Protein 6D6J (pdb70)

Radius of gyration: 16.36 Å; Cα contacts (8 Å, |Δi|>4): 517; chains: 2; bounding box: 37×41×36 Å

Sequence (225 aa):
NCLFCKIAQGEIPPATVVFEDKNIILLAFRDIRPQAPTHLLIIPKKHIATINDVNDDDSSELLANILIRAKKLAQAEEGLSSEMMGYRLVFNVNSSGGGQEVYHIHLHLLLGGRQMTWPPGMNCLFCKIAQGEIIPPATVVFEDKNILAFRDIRRPQAPTHLLIIPKKHIATINDVNDDDDSELLANILIRAKKLAQAEGLSEMGYRLVFNVNSSGGGQEVYHIIHLHLLGGRQMTWPPG

Foldseek 3Di:
DAPVLCPLVVVDDFQWDDDDPFKTKGADPVAPAPGKIKIFTNDFAFFPVRDDPVCPVSVVVSVVVLQVVCVVVPNNVVHWDKDWQGPVVSPDDGRGTIIIIHDPDDQDPPND/DPQPVLCVLVVNDDFAWDDDDPFKTKTFDPDAPAPGKMKIFTNDFAFFPVRQDPVCVVVVVVSVVVLVVVCVVVVFPVVDWDKDWAGPVVSPDDGRGTIIMIHGDDDQDPPND

InterPro domains:
  IPR001310 Histidine triad (HIT) protein [PR00332] (4-20)
  IPR001310 Histidine triad (HIT) protein [PR00332] (25-43)
  IPR001310 Histidine triad (HIT) protein [PR00332] (93-103)
  IPR001310 Histidine triad (HIT) protein [PTHR23089] (2-113)
  IPR011146 HIT-like domain [PS51084] (4-113)
  IPR019808 Histidine triad, conserved site [PS00892] (86-104)
  IPR036265 HIT-like superfamily [G3DSA:3.30.428.10] (1-113)
  IPR036265 HIT-like superfamily [SSF54197] (1-112)

Nearest PDB structures (foldseek):
  6d6j-assembly1_A  TM=9.857E-01  e=8.876E-20  Legionella pneumophila subsp. pneumophila str. Philadelphia 1
  4egu-assembly1_B  TM=9.722E-01  e=1.751E-13  Clostridioides difficile 630
  3n1s-assembly1_B  TM=9.624E-01  e=1.147E-13  Escherichia coli
  3n1t-assembly2_E  TM=9.585E-01  e=1.648E-13  Escherichia coli
  5uvm-assembly1_A  TM=9.776E-01  e=2.496E-12  Acetivibrio thermocellus DSM 1313

Secondary structure (DSSP, 8-state):
--HHHHHHHTSS---EEEE-SSEEEEE-SS-SSSEEEEEEESS----GGG--GGGHHHHHHHHHHHHHHHHHHT-TTT-EEEEEEEHHHHT--SSS--EEEEESS---SS--/---HHHHHHTTSS---EEEE-SSEEEEE-SS-SSSEEEEEEESS---SGGG--HHHHHHHHHHHHHHHHHHHHTT-TTT-EEEEEEETGGGT--SSS--EEEEESS---SS--

Structure (mmCIF, N/CA/C/O backbone):
data_6D6J
#
_entry.id   6D6J
#
_cell.length_a   55.510
_cell.length_b   56.480
_cell.length_c   83.300
_cell.angle_alpha   90.000
_cell.angle_beta   90.000
_cell.angle_gamma   90.000
#
_symmetry.space_group_name_H-M   'P 21 21 21'
#
loop_
_entity.id
_entity.type
_entity.pdbx_description
1 polymer 'HIT family hydrolase'
2 non-polymer 'ZINC ION'
3 non-polymer 'CHLORIDE ION'
4 water water
#
loop_
_atom_site.group_PDB
_atom_site.id
_atom_site.type_symbol
_atom_site.label_atom_id
_atom_site.label_alt_id
_atom_site.label_comp_id
_atom_site.label_asym_id
_atom_site.label_entity_id
_atom_site.label_seq_id
_atom_site.pdbx_PDB_ins_code
_atom_site.Cartn_x
_atom_site.Cartn_y
_atom_site.Cartn_z
_atom_site.occupancy
_atom_site.B_iso_or_equiv
_atom_site.auth_seq_id
_atom_site.auth_comp_id
_atom_site.auth_asym_id
_atom_site.auth_atom_id
_atom_site.pdbx_PDB_model_num
ATOM 1 N N . ASN A 1 10 ? 21.063 33.360 -8.708 1.00 27.44 2 ASN A N 1
ATOM 2 C CA . ASN A 1 10 ? 19.946 33.916 -9.459 1.00 26.29 2 ASN A CA 1
ATOM 3 C C . ASN A 1 10 ? 18.623 33.802 -8.700 1.00 24.22 2 ASN A C 1
ATOM 4 O O . ASN A 1 10 ? 17.548 33.946 -9.286 1.00 26.55 2 ASN A O 1
ATOM 6 N N . CYS A 1 11 ? 18.685 33.547 -7.400 1.00 19.29 3 CYS A N 1
ATOM 7 C CA . CYS A 1 11 ? 17.489 33.298 -6.609 1.00 14.88 3 CYS A CA 1
ATOM 8 C C . CYS A 1 11 ? 17.101 34.570 -5.862 1.00 12.87 3 CYS A C 1
ATOM 9 O O . CYS A 1 11 ? 17.894 35.096 -5.070 1.00 12.68 3 CYS A O 1
ATOM 12 N N . LEU A 1 12 ? 15.875 35.043 -6.105 1.00 12.23 4 LEU A N 1
ATOM 13 C CA . LEU A 1 12 ? 15.393 36.265 -5.465 1.00 12.18 4 LEU A CA 1
ATOM 14 C C . LEU A 1 12 ? 15.461 36.167 -3.946 1.00 10.38 4 LEU A C 1
ATOM 15 O O . LEU A 1 12 ? 15.852 37.128 -3.266 1.00 10.47 4 LEU A O 1
ATOM 20 N N . PHE A 1 13 ? 15.046 35.026 -3.392 1.00 9.51 5 PHE A N 1
ATOM 21 C CA . PHE A 1 13 ? 14.991 34.905 -1.941 1.00 8.57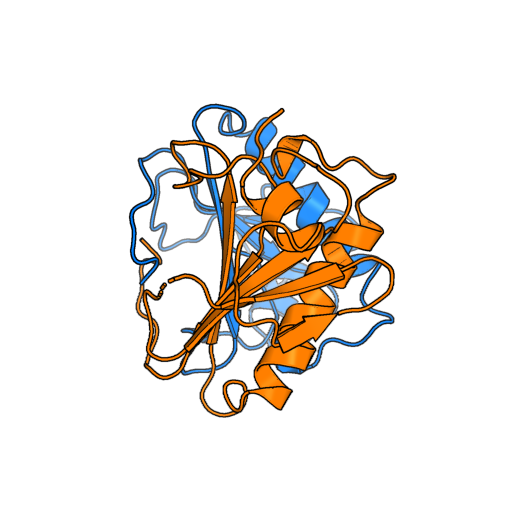 5 PHE A CA 1
ATOM 22 C C . PHE A 1 13 ? 16.369 34.711 -1.322 1.00 8.44 5 PHE A C 1
ATOM 23 O O . PHE A 1 13 ? 16.598 35.166 -0.192 1.00 8.99 5 PHE A O 1
ATOM 31 N N . CYS A 1 14 ? 17.309 34.079 -2.041 1.00 8.45 6 CYS A N 1
ATOM 32 C CA . CYS A 1 14 ? 18.696 34.093 -1.578 1.00 9.61 6 CYS A CA 1
ATOM 33 C C . CYS A 1 14 ? 19.234 35.514 -1.527 1.00 9.79 6 CYS A C 1
ATOM 34 O O . CYS A 1 14 ? 19.929 35.891 -0.573 1.00 10.49 6 CYS A O 1
ATOM 37 N N . LYS A 1 15 ? 18.931 36.324 -2.546 1.00 10.31 7 LYS A N 1
ATOM 38 C CA . LYS A 1 15 ? 19.406 37.700 -2.542 1.00 11.12 7 LYS A CA 1
ATOM 39 C C . LYS A 1 15 ? 18.822 38.475 -1.368 1.00 10.65 7 LYS A C 1
ATOM 40 O O . LYS A 1 15 ? 19.527 39.253 -0.719 1.00 10.95 7 LYS A O 1
ATOM 46 N N . ILE A 1 16 ? 17.539 38.253 -1.061 1.00 10.32 8 ILE A N 1
ATOM 47 C CA . ILE A 1 16 ? 16.926 38.923 0.081 1.00 10.88 8 ILE A CA 1
ATOM 48 C C . ILE A 1 16 ? 17.550 38.422 1.375 1.00 11.20 8 ILE A C 1
ATOM 49 O O . ILE A 1 16 ? 17.900 39.208 2.262 1.00 11.79 8 ILE A O 1
ATOM 54 N N . ALA A 1 17 ? 17.715 37.101 1.491 1.00 11.22 9 ALA A N 1
ATOM 55 C CA . ALA A 1 17 ? 18.312 36.517 2.692 1.00 12.13 9 ALA A CA 1
ATOM 56 C C . ALA A 1 17 ? 19.684 37.107 2.991 1.00 12.99 9 ALA A C 1
ATOM 57 O O . ALA A 1 17 ? 20.052 37.288 4.160 1.00 14.93 9 ALA A O 1
ATOM 59 N N . GLN A 1 18 ? 20.457 37.415 1.952 1.00 12.57 10 GLN A N 1
ATOM 60 C CA . GLN A 1 18 ? 21.821 37.882 2.115 1.00 14.40 10 GLN A CA 1
ATOM 61 C C . GLN A 1 18 ? 21.938 39.396 2.114 1.00 13.97 10 GLN A C 1
ATOM 62 O O . GLN A 1 18 ? 23.040 39.911 2.300 1.00 15.49 10 GLN A O 1
ATOM 68 N N . GLY A 1 19 ? 20.836 40.124 1.958 1.00 12.33 11 GLY A N 1
ATOM 69 C CA . GLY A 1 19 ? 20.891 41.573 1.985 1.00 12.13 11 GLY A CA 1
ATOM 70 C C . GLY A 1 19 ? 21.243 42.222 0.666 1.00 11.33 11 GLY A C 1
ATOM 71 O O . GLY A 1 19 ? 21.477 43.434 0.635 1.00 12.06 11 GLY A O 1
ATOM 72 N N . GLU A 1 20 ? 21.274 41.465 -0.429 1.00 10.69 12 GLU A N 1
ATOM 73 C CA . GLU A 1 20 ? 21.536 42.061 -1.733 1.00 10.81 12 GLU A CA 1
ATOM 74 C C . GLU A 1 20 ? 20.312 42.736 -2.329 1.00 10.27 12 GLU A C 1
ATOM 75 O O . GLU A 1 20 ? 20.465 43.563 -3.231 1.00 10.31 12 GLU A O 1
ATOM 81 N N . ILE A 1 21 ? 19.115 42.369 -1.882 1.00 10.58 13 ILE A N 1
ATOM 82 C CA . ILE A 1 21 ? 17.874 43.037 -2.259 1.00 11.24 13 ILE A CA 1
ATOM 83 C C . ILE A 1 21 ? 17.152 43.411 -0.975 1.00 11.82 13 ILE A C 1
ATOM 84 O O . ILE A 1 21 ? 16.956 42.546 -0.113 1.00 11.02 13 ILE A O 1
ATOM 89 N N . PRO A 1 22 ? 16.736 44.661 -0.810 1.00 13.39 14 PRO A N 1
ATOM 90 C CA A PRO A 1 22 ? 16.044 45.057 0.420 0.52 13.99 14 PRO A CA 1
ATOM 91 C CA B PRO A 1 22 ? 16.050 45.048 0.427 0.48 13.73 14 PRO A CA 1
ATOM 92 C C . PRO A 1 22 ? 14.653 44.447 0.521 1.00 14.24 14 PRO A C 1
ATOM 93 O O . PRO A 1 22 ? 14.008 44.111 -0.478 1.00 16.82 14 PRO A O 1
ATOM 100 N N . ALA A 1 23 ? 14.193 44.301 1.756 1.00 12.04 15 ALA A N 1
ATOM 101 C CA . ALA A 1 23 ? 12.838 43.847 2.029 1.00 11.39 15 ALA A CA 1
ATOM 102 C C . ALA A 1 23 ? 12.407 44.487 3.339 1.00 11.08 15 ALA A C 1
ATOM 103 O O . ALA A 1 23 ? 13.227 45.059 4.066 1.00 12.35 15 ALA A O 1
ATOM 105 N N . THR A 1 24 ? 11.108 44.393 3.641 1.00 11.13 16 THR A N 1
ATOM 106 C CA . THR A 1 24 ? 10.588 44.888 4.919 1.00 11.89 16 THR A CA 1
ATOM 107 C C . THR A 1 24 ? 10.713 43.752 5.918 1.00 10.65 16 THR A C 1
ATOM 108 O O . THR A 1 24 ? 9.809 42.923 6.083 1.00 10.51 16 THR A O 1
ATOM 112 N N . VAL A 1 25 ? 11.865 43.703 6.573 1.00 10.61 17 VAL A N 1
ATOM 113 C CA . VAL A 1 25 ? 12.230 42.575 7.423 1.00 10.55 17 VAL A CA 1
ATOM 114 C C . VAL A 1 25 ? 11.582 42.732 8.790 1.00 10.99 17 VAL A C 1
ATOM 115 O O . VAL A 1 25 ? 11.649 43.802 9.407 1.00 12.41 17 VAL A O 1
ATOM 119 N N . VAL A 1 26 ? 10.950 41.665 9.269 1.00 10.16 18 VAL A N 1
ATOM 120 C CA . VAL A 1 26 ? 10.372 41.644 10.612 1.00 11.07 18 VAL A CA 1
ATOM 121 C C . VAL A 1 26 ? 11.095 40.707 11.557 1.00 10.99 18 VAL A C 1
ATOM 122 O O . VAL A 1 26 ? 10.855 40.773 12.773 1.00 12.78 18 VAL A O 1
ATOM 126 N N . PHE A 1 27 ? 11.958 39.831 11.053 1.00 9.03 19 PHE A N 1
ATOM 127 C CA . PHE A 1 27 ? 12.720 38.941 11.913 1.00 8.88 19 PHE A CA 1
ATOM 128 C C . PHE A 1 27 ? 13.916 38.446 11.122 1.00 8.51 19 PHE A C 1
ATOM 129 O O . PHE A 1 27 ? 13.785 38.123 9.938 1.00 8.44 19 PHE A O 1
ATOM 137 N N . GLU A 1 28 ? 15.054 38.313 11.794 1.00 8.67 20 GLU A N 1
ATOM 138 C CA . GLU A 1 28 ? 16.220 37.696 11.186 1.00 9.73 20 GLU A CA 1
ATOM 139 C C . GLU A 1 28 ? 17.059 36.998 12.245 1.00 9.75 20 GLU A C 1
ATOM 140 O O . GLU A 1 28 ? 17.328 37.563 13.306 1.00 11.45 20 GLU A O 1
ATOM 146 N N . ASP A 1 29 ? 17.504 35.783 11.938 1.00 9.37 21 ASP A N 1
ATOM 147 C CA . ASP A 1 29 ? 18.585 35.157 12.703 1.00 10.66 21 ASP A CA 1
ATOM 148 C C . ASP A 1 29 ? 19.507 34.452 11.716 1.00 10.89 21 ASP A C 1
ATOM 149 O O . ASP A 1 29 ? 19.395 34.650 10.508 1.00 11.13 21 ASP A O 1
ATOM 154 N N . LYS A 1 30 ? 20.418 33.610 12.219 1.00 11.53 22 LYS A N 1
ATOM 155 C CA . LYS A 1 30 ? 21.381 32.954 11.333 1.00 12.92 22 LYS A CA 1
ATOM 156 C C . LYS A 1 30 ? 20.714 32.006 10.345 1.00 12.35 22 LYS A C 1
ATOM 157 O O . LYS A 1 30 ? 21.293 31.699 9.296 1.00 13.84 22 LYS A O 1
ATOM 159 N N . ASN A 1 31 ? 19.507 31.532 10.650 1.00 10.20 23 ASN A N 1
ATOM 160 C CA . ASN A 1 31 ? 18.852 30.495 9.871 1.00 10.73 23 ASN A CA 1
ATOM 161 C C . ASN A 1 31 ? 17.623 30.944 9.096 1.00 9.96 23 ASN A C 1
ATOM 162 O O . ASN A 1 31 ? 17.278 30.290 8.107 1.00 10.38 23 ASN A O 1
ATOM 167 N N . ILE A 1 32 ? 16.963 32.018 9.519 1.00 9.15 24 ILE A N 1
ATOM 168 C CA A ILE A 1 32 ? 15.638 32.369 9.028 0.71 9.55 24 ILE A CA 1
ATOM 169 C CA B ILE A 1 32 ? 15.623 32.371 9.064 0.29 9.28 24 ILE A CA 1
ATOM 170 C C . ILE A 1 32 ? 15.573 33.868 8.806 1.00 8.46 24 ILE A C 1
ATOM 171 O O . ILE A 1 32 ? 16.193 34.657 9.531 1.00 9.66 24 ILE A O 1
ATOM 180 N N . LEU A 1 33 ? 14.801 34.259 7.797 1.00 7.76 25 LEU A N 1
ATOM 181 C CA A LEU A 1 33 ? 14.434 35.650 7.592 0.58 7.65 25 LEU A CA 1
ATOM 182 C CA B LEU A 1 33 ? 14.440 35.649 7.574 0.42 8.27 25 LEU A CA 1
ATOM 183 C C . LEU A 1 33 ? 12.936 35.697 7.355 1.00 7.32 25 LEU A C 1
ATOM 184 O O . LEU A 1 33 ? 12.379 34.844 6.650 1.00 8.68 25 LEU A O 1
ATOM 193 N N . ALA A 1 34 ? 12.272 36.681 7.964 1.00 7.08 26 ALA A N 1
ATOM 194 C CA . ALA A 1 34 ? 10.847 36.890 7.722 1.00 6.74 26 ALA A CA 1
ATOM 195 C C . ALA A 1 34 ? 10.652 38.327 7.266 1.00 6.59 26 ALA A C 1
ATOM 196 O O . ALA A 1 34 ? 11.261 39.253 7.819 1.00 7.76 26 ALA A O 1
ATOM 198 N N . PHE A 1 35 ? 9.775 38.520 6.275 1.00 6.98 27 PHE A N 1
ATOM 199 C CA . PHE A 1 35 ? 9.555 39.845 5.704 1.00 8.10 27 PHE A CA 1
ATOM 200 C C . PHE A 1 35 ? 8.106 39.967 5.252 1.00 8.08 27 PHE A C 1
ATOM 201 O O . PHE A 1 35 ? 7.404 38.967 5.078 1.00 7.91 27 PHE A O 1
ATOM 209 N N . ARG A 1 36 ? 7.659 41.208 5.071 1.00 9.12 28 ARG A N 1
ATOM 210 C CA . ARG A 1 36 ? 6.288 41.451 4.647 1.00 10.55 28 ARG A CA 1
ATOM 211 C C . ARG A 1 36 ? 6.149 41.213 3.150 1.00 12.04 28 ARG A C 1
ATOM 212 O O . ARG A 1 36 ? 6.994 41.633 2.355 1.00 14.08 28 ARG A O 1
ATOM 220 N N . ASP A 1 37 ? 5.080 40.527 2.766 1.00 11.56 29 ASP A N 1
ATOM 221 C CA . ASP A 1 37 ? 4.777 40.355 1.350 1.00 12.49 29 ASP A CA 1
ATOM 222 C C . ASP A 1 37 ? 4.367 41.695 0.763 1.00 13.92 29 ASP A C 1
ATOM 223 O O . ASP A 1 37 ? 3.547 42.414 1.343 1.00 15.31 29 ASP A O 1
ATOM 228 N N . ILE A 1 38 ? 4.932 42.037 -0.397 1.00 14.89 30 ILE A N 1
ATOM 229 C CA . ILE A 1 38 ? 4.609 43.327 -1.010 1.00 16.85 30 ILE A CA 1
ATOM 230 C C . ILE A 1 38 ? 3.291 43.313 -1.757 1.00 16.48 30 ILE A C 1
ATOM 231 O O . ILE A 1 38 ? 2.844 44.370 -2.210 1.00 17.01 30 ILE A O 1
ATOM 236 N N . ARG A 1 39 ? 2.651 42.151 -1.891 1.00 14.99 31 ARG A N 1
ATOM 237 C CA . ARG A 1 39 ? 1.297 42.038 -2.431 1.00 14.62 31 ARG A CA 1
ATOM 238 C C . ARG A 1 39 ? 0.432 41.350 -1.381 1.00 12.69 31 ARG A C 1
ATOM 239 O O . ARG A 1 39 ? -0.021 40.214 -1.579 1.00 13.04 31 ARG A O 1
ATOM 241 N N . PRO A 1 40 ? 0.194 42.004 -0.242 1.00 11.46 32 PRO A N 1
ATOM 242 C CA . PRO A 1 40 ? -0.409 41.288 0.895 1.00 10.80 32 PRO A CA 1
ATOM 243 C C . PRO A 1 40 ? -1.857 40.897 0.621 1.00 10.08 32 PRO A C 1
ATOM 244 O O . PRO A 1 40 ? -2.668 41.699 0.153 1.00 11.40 32 PRO A O 1
ATOM 248 N N . GLN A 1 41 ? -2.191 39.659 0.969 1.00 8.69 33 GLN A N 1
ATOM 249 C CA . GLN A 1 41 ? -3.532 39.123 0.768 1.00 8.38 33 GLN A CA 1
ATOM 250 C C . GLN A 1 41 ? -4.363 39.183 2.031 1.00 7.81 33 GLN A C 1
ATOM 251 O O . GLN A 1 41 ? -5.499 38.698 2.043 1.00 8.05 33 GLN A O 1
ATOM 257 N N . ALA A 1 42 ? -3.802 39.746 3.093 1.00 7.70 34 ALA A N 1
ATOM 258 C CA . ALA A 1 42 ? -4.475 39.933 4.367 1.00 7.96 34 ALA A CA 1
ATOM 259 C C . ALA A 1 42 ? -3.761 41.064 5.074 1.00 8.68 34 ALA A C 1
ATOM 260 O O . ALA A 1 42 ? -2.639 41.413 4.692 1.00 8.87 34 ALA A O 1
ATOM 262 N N . PRO A 1 43 ? -4.381 41.676 6.085 1.00 8.14 35 PRO A N 1
ATOM 263 C CA . PRO A 1 43 ? -3.692 42.777 6.773 1.00 9.08 35 PRO A CA 1
ATOM 264 C C . PRO A 1 43 ? -2.320 42.383 7.291 1.00 9.00 35 PRO A C 1
ATOM 265 O O . PRO A 1 43 ? -1.379 43.179 7.212 1.00 11.44 35 PRO A O 1
ATOM 269 N N . THR A 1 44 ? -2.168 41.170 7.812 1.00 7.85 36 THR A N 1
ATOM 270 C CA . THR A 1 44 ? -0.856 40.580 8.052 1.00 7.54 36 THR A CA 1
ATOM 271 C C . THR A 1 44 ? -0.592 39.556 6.963 1.00 6.22 36 THR A C 1
ATOM 272 O O . THR A 1 44 ? -1.357 38.604 6.802 1.00 6.51 36 THR A O 1
ATOM 276 N N . HIS A 1 45 ? 0.510 39.724 6.252 1.00 5.78 37 HIS A N 1
ATOM 277 C CA . HIS A 1 45 ? 0.946 38.730 5.279 1.00 5.94 37 HIS A CA 1
ATOM 278 C C . HIS A 1 45 ? 2.467 38.731 5.323 1.00 6.00 37 HIS A C 1
ATOM 279 O O . HIS A 1 45 ? 3.103 39.636 4.785 1.00 7.09 37 HIS A O 1
ATOM 286 N N . LEU A 1 46 ? 3.031 37.744 6.013 1.00 5.57 38 LEU A N 1
ATOM 287 C CA . LEU A 1 46 ? 4.469 37.590 6.144 1.00 6.24 38 LEU A CA 1
ATOM 288 C C . LEU A 1 46 ? 4.933 36.390 5.337 1.00 6.17 38 LEU A C 1
ATOM 289 O O . LEU A 1 46 ? 4.178 35.432 5.146 1.00 6.69 38 LEU A O 1
ATOM 294 N N . LEU A 1 47 ? 6.178 36.454 4.873 1.00 7.40 39 LEU A N 1
ATOM 295 C CA . LEU A 1 47 ? 6.879 35.323 4.274 1.00 7.65 39 LEU A CA 1
ATOM 296 C C . LEU A 1 47 ? 8.021 34.964 5.204 1.00 7.30 39 LEU A C 1
ATOM 297 O O . LEU A 1 47 ? 8.798 35.844 5.603 1.00 8.16 39 LEU A O 1
ATOM 302 N N . ILE A 1 48 ? 8.108 33.688 5.563 1.00 6.84 40 ILE A N 1
ATOM 303 C CA . ILE A 1 48 ? 9.179 33.168 6.411 1.00 7.12 40 ILE A CA 1
ATOM 304 C C . ILE A 1 48 ? 10.009 32.225 5.560 1.00 6.87 40 ILE A C 1
ATOM 305 O O . ILE A 1 48 ? 9.484 31.232 5.046 1.00 6.52 40 ILE A O 1
ATOM 310 N N . ILE A 1 49 ? 11.291 32.547 5.387 1.00 6.79 41 ILE A N 1
ATOM 311 C CA . ILE A 1 49 ? 12.157 31.749 4.523 1.00 6.91 41 ILE A CA 1
ATOM 312 C C . ILE A 1 49 ? 13.344 31.221 5.308 1.00 6.88 41 ILE A C 1
ATOM 313 O O . ILE A 1 49 ? 13.860 31.905 6.204 1.00 7.83 41 ILE A O 1
ATOM 318 N N . PRO A 1 50 ? 13.823 30.028 4.990 1.00 6.88 42 PRO A N 1
ATOM 319 C CA . PRO A 1 50 ? 15.162 29.655 5.429 1.00 7.13 42 PRO A CA 1
ATOM 320 C C . PRO A 1 50 ? 16.176 30.468 4.650 1.00 7.36 42 PRO A C 1
ATOM 321 O O . PRO A 1 50 ? 15.959 30.816 3.488 1.00 8.06 42 PRO A O 1
ATOM 325 N N . LYS A 1 51 ? 17.299 30.777 5.292 1.00 7.96 43 LYS A N 1
ATOM 326 C CA . LYS A 1 51 ? 18.415 31.320 4.529 1.00 9.14 43 LYS A CA 1
ATOM 327 C C . LYS A 1 51 ? 19.016 30.263 3.608 1.00 10.05 43 LYS A C 1
ATOM 328 O O . LYS A 1 51 ? 19.426 30.586 2.491 1.00 12.33 43 LYS A O 1
ATOM 334 N N . LYS A 1 52 ? 18.994 28.993 4.025 1.00 9.37 44 LYS A N 1
ATOM 335 C CA . LYS A 1 52 ? 19.405 27.884 3.168 1.00 10.12 44 LYS A CA 1
ATOM 336 C C . LYS A 1 52 ? 18.473 27.775 1.965 1.00 8.96 44 LYS A C 1
ATOM 337 O O . LYS A 1 52 ? 17.253 27.849 2.096 1.00 9.95 44 LYS A O 1
ATOM 343 N N . HIS A 1 53 ? 19.049 27.580 0.785 1.00 8.29 45 HIS A N 1
ATOM 344 C CA . HIS A 1 53 ? 18.272 27.435 -0.443 1.00 8.40 45 HIS A CA 1
ATOM 345 C C . HIS A 1 53 ? 17.762 26.003 -0.587 1.00 7.98 45 HIS A C 1
ATOM 346 O O . HIS A 1 53 ? 18.531 25.077 -0.850 1.00 10.19 45 HIS A O 1
ATOM 353 N N . ILE A 1 54 ? 16.458 25.814 -0.429 1.00 6.41 46 ILE A N 1
ATOM 354 C CA . ILE A 1 54 ? 15.755 24.580 -0.784 1.00 5.95 46 ILE A CA 1
ATOM 355 C C . ILE A 1 54 ? 14.701 25.013 -1.799 1.00 5.41 46 ILE A C 1
ATOM 356 O O . ILE A 1 54 ? 13.923 25.932 -1.525 1.00 6.01 46 ILE A O 1
ATOM 361 N N . ALA A 1 55 ? 14.702 24.396 -2.987 1.00 5.84 47 ALA A N 1
ATOM 362 C CA . ALA A 1 55 ? 13.926 24.948 -4.107 1.00 5.74 47 ALA A CA 1
ATOM 363 C C . ALA A 1 55 ? 12.422 24.795 -3.905 1.00 5.32 47 ALA A C 1
ATOM 364 O O . ALA A 1 55 ? 11.651 25.697 -4.245 1.00 5.97 47 ALA A O 1
ATOM 366 N N . THR A 1 56 ? 11.980 23.642 -3.416 1.00 5.11 48 THR A N 1
ATOM 367 C CA . THR A 1 56 ? 10.567 23.331 -3.298 1.00 5.32 48 THR A CA 1
ATOM 368 C C . THR A 1 56 ? 10.390 22.366 -2.137 1.00 5.10 48 THR A C 1
ATOM 369 O O . THR A 1 56 ? 11.310 21.605 -1.796 1.00 5.03 48 THR A O 1
ATOM 373 N N . ILE A 1 57 ? 9.193 22.389 -1.536 1.00 5.18 49 ILE A N 1
ATOM 374 C CA . ILE A 1 57 ? 8.891 21.413 -0.488 1.00 4.74 49 ILE A CA 1
ATOM 375 C C . ILE A 1 57 ? 9.054 19.988 -1.004 1.00 4.65 49 ILE A C 1
ATOM 376 O O . ILE A 1 57 ? 9.354 19.073 -0.228 1.00 4.83 49 ILE A O 1
ATOM 381 N N . ASN A 1 58 ? 8.908 19.777 -2.325 1.00 4.99 50 ASN A N 1
ATOM 382 C CA . ASN A 1 58 ? 9.078 18.440 -2.877 1.00 5.33 50 ASN A CA 1
ATOM 383 C C . ASN A 1 58 ? 10.504 17.925 -2.702 1.00 4.68 50 ASN A C 1
ATOM 384 O O . ASN A 1 58 ? 10.726 16.714 -2.816 1.00 5.84 50 ASN A O 1
ATOM 389 N N . ASP A 1 59 ? 11.465 18.799 -2.376 1.00 4.45 51 ASP A N 1
ATOM 390 C CA . ASP A 1 59 ? 12.860 18.425 -2.160 1.00 4.80 51 ASP A CA 1
ATOM 391 C C . ASP A 1 59 ? 13.194 18.154 -0.694 1.00 4.96 51 ASP A C 1
ATOM 392 O O . ASP A 1 59 ? 14.342 17.807 -0.385 1.00 5.18 51 ASP A O 1
ATOM 397 N N . VAL A 1 60 ? 12.243 18.340 0.225 1.00 5.24 52 VAL A N 1
ATOM 398 C CA . VAL A 1 60 ? 12.528 18.208 1.653 1.00 5.58 52 VAL A CA 1
ATOM 399 C C . VAL A 1 60 ? 12.944 16.785 2.013 1.00 5.14 52 VAL A C 1
ATOM 400 O O . VAL A 1 60 ? 12.451 15.795 1.449 1.00 5.51 52 VAL A O 1
ATOM 404 N N . ASN A 1 61 ? 13.865 16.682 2.976 1.00 5.01 53 ASN A N 1
ATOM 405 C CA . ASN A 1 61 ? 14.317 15.394 3.497 1.00 5.27 53 ASN A CA 1
ATOM 406 C C . ASN A 1 61 ? 14.197 15.393 5.023 1.00 5.44 53 ASN A C 1
ATOM 407 O O . ASN A 1 61 ? 13.864 16.409 5.654 1.00 5.62 53 ASN A O 1
ATOM 412 N N . ASP A 1 62 ? 14.463 14.234 5.629 1.00 5.86 54 ASP A N 1
ATOM 413 C CA . ASP A 1 62 ? 14.308 14.129 7.081 1.00 5.82 54 ASP A CA 1
ATOM 414 C C . ASP A 1 62 ? 15.341 14.951 7.831 1.00 5.51 54 ASP A C 1
ATOM 415 O O . ASP A 1 62 ? 15.080 15.391 8.962 1.00 6.52 54 ASP A O 1
ATOM 420 N N . ASP A 1 63 ? 16.506 15.191 7.228 1.00 5.51 55 ASP A N 1
ATOM 421 C CA . ASP A 1 63 ? 17.483 16.073 7.860 1.00 5.86 55 ASP A CA 1
ATOM 422 C C . ASP A 1 63 ? 17.039 17.526 7.889 1.00 6.14 55 ASP A C 1
ATOM 423 O O . ASP A 1 63 ? 17.658 18.311 8.598 1.00 7.16 55 ASP A O 1
ATOM 428 N N . ASP A 1 64 ? 15.968 17.888 7.178 1.00 5.55 56 ASP A N 1
ATOM 429 C CA . ASP A 1 64 ? 15.394 19.224 7.299 1.00 5.60 56 ASP A CA 1
ATOM 430 C C . ASP A 1 64 ? 14.514 19.399 8.530 1.00 5.06 56 ASP A C 1
ATOM 431 O O . ASP A 1 64 ? 13.998 20.502 8.733 1.00 5.72 56 ASP A O 1
ATOM 436 N N . SER A 1 65 ? 14.291 18.366 9.351 1.00 5.72 57 SER A N 1
ATOM 437 C CA A SER A 1 65 ? 13.298 18.514 10.413 0.84 6.04 57 SER A CA 1
ATOM 438 C CA B SER A 1 65 ? 13.311 18.495 10.431 0.16 6.10 57 SER A CA 1
ATOM 439 C C . SER A 1 65 ? 13.653 19.640 11.381 1.00 5.82 57 SER A C 1
ATOM 440 O O . SER A 1 65 ? 12.767 20.382 11.819 1.00 6.25 57 SER A O 1
ATOM 445 N N . GLU A 1 66 ? 14.932 19.803 11.718 1.00 6.32 58 GLU A N 1
ATOM 446 C CA . GLU A 1 66 ? 15.306 20.884 12.633 1.00 7.33 58 GLU A CA 1
ATOM 447 C C . GLU A 1 66 ? 14.968 22.253 12.047 1.00 6.62 58 GLU A C 1
ATOM 448 O O . GLU A 1 66 ? 14.371 23.103 12.716 1.00 6.48 58 GLU A O 1
ATOM 454 N N . LEU A 1 67 ? 15.344 22.483 10.791 1.00 5.74 59 LEU A N 1
ATOM 455 C CA . LEU A 1 67 ? 15.080 23.768 10.152 1.00 6.41 59 LEU A CA 1
ATOM 456 C C . LEU A 1 67 ? 13.584 24.003 9.985 1.00 5.61 59 LEU A C 1
ATOM 457 O O . LEU A 1 67 ? 13.100 25.119 10.208 1.00 5.93 59 LEU A O 1
ATOM 462 N N . LEU A 1 68 ? 12.838 22.973 9.567 1.00 5.37 60 LEU A N 1
ATOM 463 C CA . LEU A 1 68 ? 11.402 23.141 9.385 1.00 5.64 60 LEU A CA 1
ATOM 464 C C . LEU A 1 68 ? 10.702 23.419 10.711 1.00 5.83 60 LEU A C 1
ATOM 465 O O . LEU A 1 68 ? 9.791 24.253 10.774 1.00 6.09 60 LEU A O 1
ATOM 470 N N . ALA A 1 69 ? 11.135 22.760 11.794 1.00 6.17 61 ALA A N 1
ATOM 471 C CA . ALA A 1 69 ? 10.589 23.070 13.111 1.00 6.54 61 ALA A CA 1
ATOM 472 C C . ALA A 1 69 ? 10.875 24.522 13.471 1.00 6.02 61 ALA A C 1
ATOM 473 O O . ALA A 1 69 ? 10.017 25.216 14.021 1.00 7.22 61 ALA A O 1
ATOM 475 N N . ASN A 1 70 ? 12.088 24.989 13.176 1.00 6.86 62 ASN A N 1
ATOM 476 C CA . ASN A 1 70 ? 12.457 26.375 13.442 1.00 7.61 62 ASN A CA 1
ATOM 477 C C . ASN A 1 70 ? 11.549 27.338 12.673 1.00 6.69 62 ASN A C 1
ATOM 478 O O . ASN A 1 70 ? 11.018 28.299 13.243 1.00 7.57 62 ASN A O 1
ATOM 483 N N . ILE A 1 71 ? 11.304 27.058 11.384 1.00 6.34 63 ILE A N 1
ATOM 484 C CA . ILE A 1 71 ? 10.422 27.909 10.578 1.00 6.37 63 ILE A CA 1
ATOM 485 C C . ILE A 1 71 ? 9.018 27.953 11.176 1.00 6.25 63 ILE A C 1
ATOM 486 O O . ILE A 1 71 ? 8.410 29.025 11.311 1.00 6.55 63 ILE A O 1
ATOM 491 N N . LEU A 1 72 ? 8.478 26.791 11.540 1.00 6.33 64 LEU A N 1
ATOM 492 C CA . LEU A 1 72 ? 7.105 26.728 12.030 1.00 6.30 64 LEU A CA 1
ATOM 493 C C . LEU A 1 72 ? 6.967 27.392 13.395 1.00 6.46 64 LEU A C 1
ATOM 494 O O . LEU A 1 72 ? 6.008 28.128 13.634 1.00 7.25 64 LEU A O 1
ATOM 499 N N . ILE A 1 73 ? 7.919 27.154 14.303 1.00 6.65 65 ILE A N 1
ATOM 500 C CA . ILE A 1 73 ? 7.894 27.829 15.604 1.00 7.02 65 ILE A CA 1
ATOM 501 C C . ILE A 1 73 ? 8.060 29.332 15.436 1.00 6.01 65 ILE A C 1
ATOM 502 O O . ILE A 1 73 ? 7.398 30.121 16.124 1.00 5.68 65 ILE A O 1
ATOM 507 N N . ARG A 1 74 ? 8.941 29.757 14.518 1.00 5.67 66 ARG A N 1
ATOM 508 C CA . ARG A 1 74 ? 9.096 31.192 14.294 1.00 5.95 66 ARG A CA 1
ATOM 509 C C . ARG A 1 74 ? 7.801 31.808 13.767 1.00 5.58 66 ARG A C 1
ATOM 510 O O . ARG A 1 74 ? 7.432 32.920 14.164 1.00 5.91 66 ARG A O 1
ATOM 518 N N . ALA A 1 75 ? 7.078 31.087 12.901 1.00 5.90 67 ALA A N 1
ATOM 519 C CA . ALA A 1 75 ? 5.780 31.560 12.432 1.00 6.59 67 ALA A CA 1
ATOM 520 C C . ALA A 1 75 ? 4.812 31.726 13.599 1.00 6.05 67 ALA A C 1
ATOM 521 O O . ALA A 1 75 ? 4.096 32.729 13.688 1.00 6.41 67 ALA A O 1
ATOM 523 N N . LYS A 1 76 ? 4.760 30.734 14.495 1.00 6.04 68 LYS A N 1
ATOM 524 C CA . LYS A 1 76 ? 3.915 30.824 15.685 1.00 6.33 68 LYS A CA 1
ATOM 525 C C . LYS A 1 76 ? 4.262 32.063 16.511 1.00 5.80 68 LYS A C 1
ATOM 526 O O . LYS A 1 76 ? 3.377 32.814 16.951 1.00 5.71 68 LYS A O 1
ATOM 532 N N . LYS A 1 77 ? 5.558 32.309 16.709 1.00 5.62 69 LYS A N 1
ATOM 533 C CA . LYS A 1 77 ? 5.994 33.442 17.519 1.00 5.62 69 LYS A CA 1
ATOM 534 C C . LYS A 1 77 ? 5.680 34.763 16.825 1.00 5.26 69 LYS A C 1
ATOM 535 O O . LYS A 1 77 ? 5.261 35.728 17.476 1.00 6.14 69 LYS A O 1
ATOM 541 N N . LEU A 1 78 ? 5.871 34.825 15.506 1.00 5.62 70 LEU A N 1
ATOM 542 C CA . LEU A 1 78 ? 5.520 36.040 14.772 1.00 6.17 70 LEU A CA 1
ATOM 543 C C . LEU A 1 78 ? 4.026 36.311 14.844 1.00 6.11 70 LEU A C 1
ATOM 544 O O . LEU A 1 78 ? 3.614 37.461 15.008 1.00 6.03 70 LEU A O 1
ATOM 549 N N . ALA A 1 79 ? 3.202 35.267 14.716 1.00 6.04 71 ALA A N 1
ATOM 550 C CA . ALA A 1 79 ? 1.760 35.439 14.855 1.00 5.88 71 ALA A CA 1
ATOM 551 C C . ALA A 1 79 ? 1.423 36.031 16.221 1.00 5.16 71 ALA A C 1
ATOM 552 O O . ALA A 1 79 ? 0.573 36.924 16.323 1.00 6.13 71 ALA A O 1
ATOM 554 N N . GLN A 1 80 ? 2.088 35.561 17.285 1.00 5.71 72 GLN A N 1
ATOM 555 C CA . GLN A 1 80 ? 1.841 36.104 18.618 1.00 6.31 72 GLN A CA 1
ATOM 556 C C . GLN A 1 80 ? 2.189 37.589 18.687 1.00 6.12 72 GLN A C 1
ATOM 557 O O . GLN A 1 80 ? 1.384 38.412 19.145 1.00 6.41 72 GLN A O 1
ATOM 563 N N . ALA A 1 81 ? 3.392 37.957 18.236 1.00 6.27 73 ALA A N 1
ATOM 564 C CA . ALA A 1 81 ? 3.806 39.355 18.324 1.00 6.75 73 ALA A CA 1
ATOM 565 C C . ALA A 1 81 ? 2.920 40.258 17.473 1.00 7.27 73 ALA A C 1
ATOM 566 O O . ALA A 1 81 ? 2.674 41.406 17.855 1.00 7.13 73 ALA A O 1
ATOM 568 N N . GLU A 1 82 ? 2.417 39.753 16.340 1.00 6.80 74 GLU A N 1
ATOM 569 C CA A GLU A 1 82 ? 1.533 40.546 15.495 0.46 8.05 74 GLU A CA 1
ATOM 570 C CA B GLU A 1 82 ? 1.522 40.503 15.471 0.54 7.99 74 GLU A CA 1
ATOM 571 C C . GLU A 1 82 ? 0.125 40.655 16.054 1.00 8.28 74 GLU A C 1
ATOM 572 O O . GLU A 1 82 ? -0.677 41.417 15.509 1.00 11.06 74 GLU A O 1
ATOM 583 N N . GLY A 1 83 ? -0.202 39.935 17.120 1.00 7.00 75 GLY A N 1
ATOM 584 C CA . GLY A 1 83 ? -1.522 40.033 17.721 1.00 7.26 75 GLY A CA 1
ATOM 585 C C . GLY A 1 83 ? -2.531 39.031 17.205 1.00 7.69 75 GLY A C 1
ATOM 586 O O . GLY A 1 83 ? -3.739 39.214 17.411 1.00 8.62 75 GLY A O 1
ATOM 587 N N . LEU A 1 84 ? -2.080 37.974 16.537 1.00 7.10 76 LEU A N 1
ATOM 588 C CA . LEU A 1 84 ? -2.973 37.058 15.835 1.00 7.27 76 LEU A CA 1
ATOM 589 C C . LEU A 1 84 ? -3.221 35.743 16.553 1.00 7.05 76 LEU A C 1
ATOM 590 O O . LEU A 1 84 ? -4.013 34.940 16.054 1.00 7.87 76 LEU A O 1
ATOM 595 N N . SER A 1 85 ? -2.582 35.478 17.694 1.00 7.58 77 SER A N 1
ATOM 596 C CA A SER A 1 85 ? -2.647 34.134 18.274 0.80 7.83 77 SER A CA 1
ATOM 597 C CA B SER A 1 85 ? -2.642 34.128 18.247 0.20 8.03 77 SER A CA 1
ATOM 598 C C . SER A 1 85 ? -4.083 33.678 18.481 1.00 7.77 77 SER A C 1
ATOM 599 O O . SER A 1 85 ? -4.449 32.542 18.136 1.00 8.00 77 SER A O 1
ATOM 604 N N . GLU A 1 86 ? -4.910 34.544 19.077 1.00 7.91 78 GLU A N 1
ATOM 605 C CA . GLU A 1 86 ? -6.293 34.187 19.372 1.00 8.67 78 GLU A CA 1
ATOM 606 C C . GLU A 1 86 ? -7.252 34.582 18.261 1.00 9.33 78 GLU A C 1
ATOM 607 O O . GLU A 1 86 ? -8.174 33.822 17.953 1.00 9.93 78 GLU A O 1
ATOM 613 N N . MET A 1 87 ? -7.037 35.742 17.640 1.00 9.54 79 MET A N 1
ATOM 614 C CA A MET A 1 87 ? -7.892 36.132 16.527 0.47 11.48 79 MET A CA 1
ATOM 615 C CA B MET A 1 87 ? -7.848 36.167 16.502 0.53 11.55 79 MET A CA 1
ATOM 616 C C . MET A 1 87 ? -7.827 35.111 15.401 1.00 11.14 79 MET A C 1
ATOM 617 O O . MET A 1 87 ? -8.836 34.875 14.732 1.00 13.71 79 MET A O 1
ATOM 626 N N . GLY A 1 88 ? -6.679 34.477 15.198 1.00 8.06 80 GLY A N 1
ATOM 627 C CA . GLY A 1 88 ? -6.509 33.389 14.261 1.00 7.89 80 GLY A CA 1
ATOM 628 C C . GLY A 1 88 ? -5.597 33.761 13.103 1.00 6.45 80 GLY A C 1
ATOM 629 O O . GLY A 1 88 ? -5.398 34.930 12.771 1.00 7.22 80 GLY A O 1
ATOM 630 N N . TYR A 1 89 ? -5.035 32.735 12.474 1.00 5.42 81 TYR A N 1
ATOM 631 C CA . TYR A 1 89 ? -4.128 32.954 11.355 1.00 5.22 81 TYR A CA 1
ATOM 632 C C . TYR A 1 89 ? -4.021 31.655 10.569 1.00 4.47 81 TYR A C 1
ATOM 633 O O . TYR A 1 89 ? -4.487 30.591 11.004 1.00 4.86 81 TYR A O 1
ATOM 642 N N . ARG A 1 90 ? -3.417 31.757 9.390 1.00 4.62 82 ARG A N 1
ATOM 643 C CA . ARG A 1 90 ? -3.270 30.626 8.484 1.00 4.26 82 ARG A CA 1
ATOM 644 C C . ARG A 1 90 ? -1.830 30.567 7.996 1.00 4.07 82 ARG A C 1
ATOM 645 O O . ARG A 1 90 ? -1.235 31.605 7.682 1.00 4.99 82 ARG A O 1
ATOM 653 N N . LEU A 1 91 ? -1.268 29.354 7.959 1.00 4.26 83 LEU A N 1
ATOM 654 C CA . LEU A 1 91 ? 0.072 29.095 7.444 1.00 4.09 83 LEU A CA 1
ATOM 655 C C . LEU A 1 91 ? -0.059 28.306 6.152 1.00 4.03 83 LEU A C 1
ATOM 656 O O . LEU A 1 91 ? -0.790 27.312 6.119 1.00 5.05 83 LEU A O 1
ATOM 661 N N . VAL A 1 92 ? 0.642 28.742 5.094 1.00 4.40 84 VAL A N 1
ATOM 662 C CA . VAL A 1 92 ? 0.510 28.114 3.775 1.00 4.43 84 VAL A CA 1
ATOM 663 C C . VAL A 1 92 ? 1.881 27.865 3.153 1.00 4.22 84 VAL A C 1
ATOM 664 O O . VAL A 1 92 ? 2.698 28.791 3.058 1.00 5.14 84 VAL A O 1
ATOM 668 N N . PHE A 1 93 ? 2.113 26.633 2.681 1.00 4.23 85 PHE A N 1
ATOM 669 C CA . PHE A 1 93 ? 3.181 26.369 1.719 1.00 4.32 85 PHE A CA 1
ATOM 670 C C . PHE A 1 93 ? 2.544 26.060 0.372 1.00 4.62 85 PHE A C 1
ATOM 671 O O . PHE A 1 93 ? 1.672 25.180 0.279 1.00 5.10 85 PHE A O 1
ATOM 679 N N . ASN A 1 94 ? 2.989 26.754 -0.664 1.00 4.62 86 ASN A N 1
ATOM 680 C CA . ASN A 1 94 ? 2.659 26.404 -2.043 1.00 5.12 86 ASN A CA 1
ATOM 681 C C . ASN A 1 94 ? 3.773 25.532 -2.594 1.00 4.81 86 ASN A C 1
ATOM 682 O O . ASN A 1 94 ? 4.950 25.856 -2.423 1.00 6.15 86 ASN A O 1
ATOM 687 N N . VAL A 1 95 ? 3.411 24.444 -3.272 1.00 4.49 87 VAL A N 1
ATOM 688 C CA . VAL A 1 95 ? 4.404 23.482 -3.745 1.00 5.33 87 VAL A CA 1
ATOM 689 C C . VAL A 1 95 ? 4.249 23.292 -5.249 1.00 5.75 87 VAL A C 1
ATOM 690 O O . VAL A 1 95 ? 3.258 22.704 -5.714 1.00 5.96 87 VAL A O 1
ATOM 694 N N . ASN A 1 96 ? 5.245 23.766 -6.003 1.00 5.92 88 ASN A N 1
ATOM 695 C CA . ASN A 1 96 ? 5.295 23.623 -7.457 1.00 6.43 88 ASN A CA 1
ATOM 696 C C . ASN A 1 96 ? 4.187 24.424 -8.138 1.00 6.45 88 ASN A C 1
ATOM 697 O O . ASN A 1 96 ? 3.390 25.091 -7.470 1.00 6.67 88 ASN A O 1
ATOM 702 N N . SER A 1 97 ? 4.114 24.375 -9.456 1.00 7.34 89 SER A N 1
ATOM 703 C CA A SER A 1 97 ? 3.296 25.347 -10.172 0.66 7.77 89 SER A CA 1
ATOM 704 C CA B SER A 1 97 ? 3.295 25.350 -10.170 0.34 7.65 89 SER A CA 1
ATOM 705 C C . SER A 1 97 ? 1.813 25.195 -9.840 1.00 7.36 89 SER A C 1
ATOM 706 O O . SER A 1 97 ? 1.099 26.189 -9.660 1.00 7.29 89 SER A O 1
ATOM 711 N N . GLY A 1 98 ? 1.326 23.960 -9.775 1.00 7.37 90 GLY A N 1
ATOM 712 C CA . GLY A 1 98 ? -0.079 23.730 -9.482 1.00 6.89 90 GLY A CA 1
ATOM 713 C C . GLY A 1 98 ? -0.471 24.082 -8.064 1.00 6.37 90 GLY A C 1
ATOM 714 O O . GLY A 1 98 ? -1.664 24.236 -7.787 1.00 7.26 90 GLY A O 1
ATOM 715 N N . GLY A 1 99 ? 0.512 24.220 -7.165 1.00 6.00 91 GLY A N 1
ATOM 716 C CA . GLY A 1 99 ? 0.275 24.717 -5.832 1.00 6.17 91 GLY A CA 1
ATOM 717 C C . GLY A 1 99 ? 0.329 26.217 -5.718 1.00 5.73 91 GLY A C 1
ATOM 718 O O . GLY A 1 99 ? 0.022 26.753 -4.655 1.00 6.48 91 GLY A O 1
ATOM 719 N N . GLY A 1 100 ? 0.714 26.913 -6.795 1.00 6.69 92 GLY A N 1
ATOM 720 C CA . GLY A 1 100 ? 0.871 28.358 -6.785 1.00 6.85 92 GLY A CA 1
ATOM 721 C C . GLY A 1 100 ? 2.279 28.853 -6.536 1.00 6.55 92 GLY A C 1
ATOM 722 O O . GLY A 1 100 ? 2.483 30.062 -6.413 1.00 7.70 92 GLY A O 1
ATOM 723 N N . GLN A 1 101 ? 3.262 27.972 -6.454 1.00 5.90 93 GLN A N 1
ATOM 724 C CA . GLN A 1 101 ? 4.625 28.425 -6.220 1.00 6.18 93 GLN A CA 1
ATOM 725 C C . GLN A 1 101 ? 5.184 29.084 -7.474 1.00 7.81 93 GLN A C 1
ATOM 726 O O . GLN A 1 101 ? 5.060 28.548 -8.578 1.00 9.56 93 GLN A O 1
ATOM 732 N N . GLU A 1 102 ? 5.806 30.242 -7.301 1.00 8.62 94 GLU A N 1
ATOM 733 C CA . GLU A 1 102 ? 6.456 30.957 -8.397 1.00 10.25 94 GLU A CA 1
ATOM 734 C C . GLU A 1 102 ? 7.944 31.154 -8.176 1.00 9.59 94 GLU A C 1
ATOM 735 O O . GLU A 1 102 ? 8.722 31.072 -9.132 1.00 11.43 94 GLU A O 1
ATOM 741 N N . VAL A 1 103 ? 8.366 31.398 -6.942 1.00 8.25 95 VAL A N 1
ATOM 742 C CA . VAL A 1 103 ? 9.777 31.558 -6.605 1.00 8.06 95 VAL A CA 1
ATOM 743 C C . VAL A 1 103 ? 10.241 30.235 -6.020 1.00 6.44 95 VAL A C 1
ATOM 744 O O . VAL A 1 103 ? 9.667 29.755 -5.032 1.00 6.48 95 VAL A O 1
ATOM 748 N N . TYR A 1 104 ? 11.292 29.657 -6.599 1.00 6.96 96 TYR A N 1
ATOM 749 C CA . TYR A 1 104 ? 11.775 28.328 -6.213 1.00 6.69 96 TYR A CA 1
ATOM 750 C C . TYR A 1 104 ? 12.843 28.403 -5.117 1.00 6.31 96 TYR A C 1
ATOM 751 O O . TYR A 1 104 ? 13.997 28.007 -5.264 1.00 6.87 96 TYR A O 1
ATOM 760 N N . HIS A 1 105 ? 12.396 28.938 -3.984 1.00 6.14 97 HIS A N 1
ATOM 761 C CA . HIS A 1 105 ? 13.100 28.891 -2.705 1.00 5.62 97 HIS A CA 1
ATOM 762 C C . HIS A 1 105 ? 11.963 28.829 -1.699 1.00 5.03 97 HIS A C 1
ATOM 763 O O . HIS A 1 105 ? 11.088 29.697 -1.734 1.00 6.28 97 HIS A O 1
ATOM 770 N N . ILE A 1 106 ? 11.935 27.808 -0.841 1.00 5.21 98 ILE A N 1
ATOM 771 C CA . ILE A 1 106 ? 10.731 27.579 -0.043 1.00 5.48 98 ILE A CA 1
ATOM 772 C C . ILE A 1 106 ? 10.419 28.782 0.848 1.00 5.28 98 ILE A C 1
ATOM 773 O O . ILE A 1 106 ? 11.318 29.478 1.343 1.00 6.05 98 ILE A O 1
ATOM 778 N N . HIS A 1 107 ? 9.125 29.023 1.053 1.00 5.01 99 HIS A N 1
ATOM 779 C CA . HIS A 1 107 ? 8.663 30.167 1.826 1.00 5.53 99 HIS A CA 1
ATOM 780 C C . HIS A 1 107 ? 7.319 29.822 2.435 1.00 5.22 99 HIS A C 1
ATOM 781 O O . HIS A 1 107 ? 6.416 29.342 1.741 1.00 6.18 99 HIS A O 1
ATOM 788 N N . LEU A 1 108 ? 7.196 30.078 3.727 1.00 5.13 100 LEU A N 1
ATOM 789 C CA . LEU A 1 108 ? 5.946 29.874 4.445 1.00 5.10 100 LEU A CA 1
ATOM 790 C C . LEU A 1 108 ? 5.194 31.197 4.496 1.00 5.49 100 LEU A C 1
ATOM 791 O O . LEU A 1 108 ? 5.750 32.215 4.933 1.00 6.28 100 LEU A O 1
ATOM 796 N N . HIS A 1 109 ? 3.940 31.193 4.051 1.00 5.10 101 HIS A N 1
ATOM 797 C CA . HIS A 1 109 ? 3.080 32.366 4.183 1.00 4.98 101 HIS A CA 1
ATOM 798 C C . HIS A 1 109 ? 2.390 32.327 5.538 1.00 4.79 101 HIS A C 1
ATOM 799 O O . HIS A 1 109 ? 1.857 31.289 5.939 1.00 5.96 101 HIS A O 1
ATOM 806 N N . LEU A 1 110 ? 2.370 33.470 6.219 1.00 4.88 102 LEU A N 1
ATOM 807 C CA A LEU A 1 110 ? 1.604 33.663 7.447 0.64 5.18 102 LEU A CA 1
ATOM 808 C CA B LEU A 1 110 ? 1.601 33.661 7.442 0.36 5.21 102 LEU A CA 1
ATOM 809 C C . LEU A 1 110 ? 0.589 34.761 7.162 1.00 5.05 102 LEU A C 1
ATOM 810 O O . LEU A 1 110 ? 0.969 35.904 6.867 1.00 5.58 102 LEU A O 1
ATOM 819 N N . LEU A 1 111 ? -0.692 34.416 7.237 1.00 4.93 103 LEU A N 1
ATOM 820 C CA . LEU A 1 111 ? -1.773 35.337 6.894 1.00 5.06 103 LEU A CA 1
ATOM 821 C C . LEU A 1 111 ? -2.730 35.488 8.062 1.00 4.96 103 LEU A C 1
ATOM 822 O O . LEU A 1 111 ? -3.101 34.501 8.691 1.00 5.49 103 LEU A O 1
ATOM 827 N N . GLY A 1 112 ? -3.159 36.716 8.325 1.00 5.62 104 GLY A N 1
ATOM 828 C CA . GLY A 1 112 ? -4.183 36.923 9.331 1.00 6.84 104 GLY A CA 1
ATOM 829 C C . GLY A 1 112 ? -4.601 38.374 9.378 1.00 6.35 104 GLY A C 1
ATOM 830 O O . GLY A 1 112 ? -4.200 39.188 8.540 1.00 7.31 104 GLY A O 1
ATOM 831 N N . GLY A 1 113 ? -5.399 38.702 10.389 1.00 7.39 105 GLY A N 1
ATOM 832 C CA . GLY A 1 113 ? -5.926 40.040 10.533 1.00 7.67 105 GLY A CA 1
ATOM 833 C C . GLY A 1 113 ? -7.252 40.237 9.849 1.00 7.99 105 GLY A C 1
ATOM 834 O O . GLY A 1 113 ? -7.772 41.357 9.854 1.00 9.93 105 GLY A O 1
ATOM 835 N N . ARG A 1 114 ? -7.800 39.189 9.246 1.00 7.36 106 ARG A N 1
ATOM 836 C CA . ARG A 1 114 ? -9.156 39.136 8.714 1.00 7.52 106 ARG A C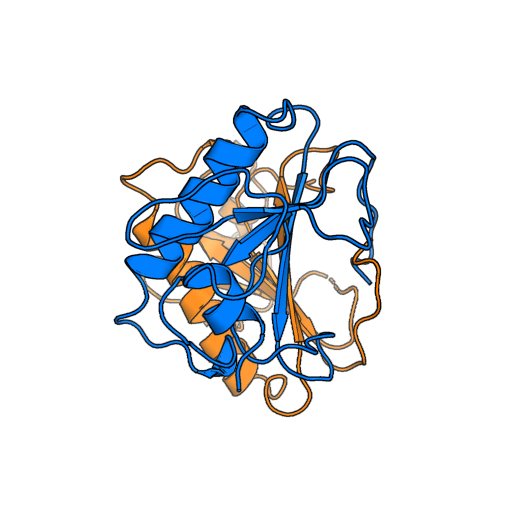A 1
ATOM 837 C C . ARG A 1 114 ? -9.586 37.685 8.846 1.00 7.20 106 ARG A C 1
ATOM 838 O O . ARG A 1 114 ? -8.761 36.799 9.111 1.00 8.38 106 ARG A O 1
ATOM 846 N N . GLN A 1 115 ? -10.875 37.428 8.652 1.00 7.67 107 GLN A N 1
ATOM 847 C CA . GLN A 1 115 ? -11.343 36.051 8.593 1.00 7.91 107 GLN A CA 1
ATOM 848 C C . GLN A 1 115 ? -10.741 35.359 7.376 1.00 7.33 107 GLN A C 1
ATOM 849 O O . GLN A 1 115 ? -10.872 35.842 6.244 1.00 7.74 107 GLN A O 1
ATOM 855 N N . MET A 1 116 ? -10.083 34.222 7.601 1.00 6.75 108 MET A N 1
ATOM 856 C CA . MET A 1 116 ? -9.595 33.388 6.509 1.00 6.58 108 MET A CA 1
ATOM 857 C C . MET A 1 116 ? -10.695 32.407 6.123 1.00 7.54 108 MET A C 1
ATOM 858 O O . MET A 1 116 ? -11.384 31.87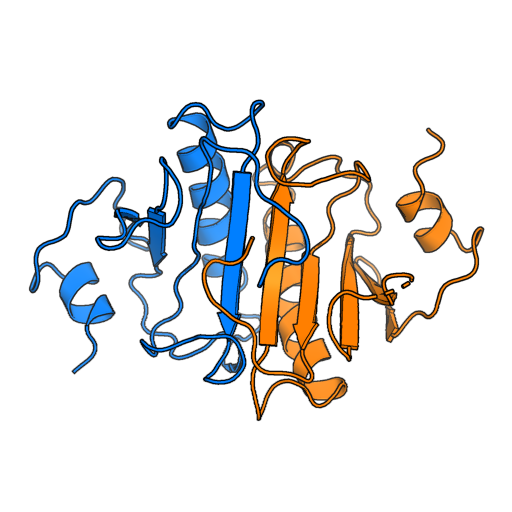0 6.992 1.00 9.28 108 MET A O 1
ATOM 863 N N . THR A 1 117 ? -10.883 32.209 4.824 1.00 7.05 109 THR A N 1
ATOM 864 C CA . THR A 1 117 ? -12.075 31.538 4.313 1.00 7.68 109 THR A CA 1
ATOM 865 C C . THR A 1 117 ? -11.735 30.181 3.697 1.00 7.39 109 THR A C 1
ATOM 866 O O . THR A 1 117 ? -10.575 29.821 3.506 1.00 6.78 109 THR A O 1
ATOM 870 N N . TRP A 1 118 ? -12.781 29.428 3.372 1.00 7.24 110 TRP A N 1
ATOM 871 C CA . TRP A 1 118 ? -12.658 28.054 2.913 1.00 7.04 110 TRP A CA 1
ATOM 872 C C . TRP A 1 118 ? -13.481 27.946 1.635 1.00 8.23 110 TRP A C 1
ATOM 873 O O . TRP A 1 118 ? -14.639 28.377 1.626 1.00 9.36 110 TRP A O 1
ATOM 884 N N . PRO A 1 119 ? -12.948 27.378 0.539 1.00 7.06 111 PRO A N 1
ATOM 885 C CA . PRO A 1 119 ? -11.656 26.689 0.417 1.00 7.35 111 PRO A CA 1
ATOM 886 C C . PRO A 1 119 ? -10.453 27.648 0.438 1.00 6.98 111 PRO A C 1
ATOM 887 O O . PRO A 1 119 ? -10.576 28.843 0.154 1.00 7.10 111 PRO A O 1
ATOM 891 N N . PRO A 1 120 ? -9.271 27.116 0.716 1.00 6.12 112 PRO A N 1
ATOM 892 C CA . PRO A 1 120 ? -8.066 27.956 0.770 1.00 6.23 112 PRO A CA 1
ATOM 893 C C . PRO A 1 120 ? -7.443 28.091 -0.616 1.00 5.94 112 PRO A C 1
ATOM 894 O O . PRO A 1 120 ? -6.318 27.627 -0.884 1.00 7.00 112 PRO A O 1
ATOM 898 N N . GLY A 1 121 ? -8.182 28.739 -1.520 1.00 6.32 113 GLY A N 1
ATOM 899 C CA . GLY A 1 121 ? -7.821 28.789 -2.927 1.00 6.65 113 GLY A CA 1
ATOM 900 C C . GLY A 1 121 ? -8.066 27.473 -3.626 1.00 8.09 113 GLY A C 1
ATOM 901 O O . GLY A 1 121 ? -8.963 26.733 -3.205 1.00 9.72 113 GLY A O 1
ATOM 903 N N . MET B 1 9 ? -11.793 16.155 25.474 1.00 33.49 1 MET B N 1
ATOM 904 C CA . MET B 1 9 ? -12.873 15.173 25.526 1.00 33.06 1 MET B CA 1
ATOM 905 C C . MET B 1 9 ? -13.743 15.254 24.275 1.00 31.68 1 MET B C 1
ATOM 906 O O . MET B 1 9 ? -14.098 16.344 23.816 1.00 31.96 1 MET B O 1
ATOM 908 N N . ASN B 1 10 ? -14.067 14.088 23.718 1.00 29.29 2 ASN B N 1
ATOM 909 C CA . ASN B 1 10 ? -14.875 13.990 22.506 1.00 26.84 2 ASN B CA 1
ATOM 910 C C . ASN B 1 10 ? -14.216 14.670 21.303 1.00 22.61 2 ASN B C 1
ATOM 911 O O . ASN B 1 10 ? -14.900 15.155 20.403 1.00 23.74 2 ASN B O 1
ATOM 913 N N . CYS B 1 11 ? -12.883 14.707 21.262 1.00 16.96 3 CYS B N 1
ATOM 914 C CA . CYS B 1 11 ? -12.172 15.220 20.091 1.00 12.16 3 CYS B CA 1
ATOM 915 C C . CYS B 1 11 ? -12.379 14.281 18.902 1.00 9.70 3 CYS B C 1
ATOM 916 O O . CYS B 1 11 ? -12.061 13.093 18.980 1.00 9.60 3 CYS B O 1
ATOM 919 N N . LEU B 1 12 ? -12.884 14.823 17.787 1.00 9.00 4 LEU B N 1
ATOM 920 C CA . LEU B 1 12 ? -13.166 14.001 16.611 1.00 8.89 4 LEU B CA 1
ATOM 921 C C . LEU B 1 12 ? -11.909 13.317 16.086 1.00 7.99 4 LEU B C 1
ATOM 922 O O . LEU B 1 12 ? -11.948 12.146 15.679 1.00 8.83 4 LEU B O 1
ATOM 927 N N . PHE B 1 13 ? -10.781 14.031 16.072 1.00 7.48 5 PHE B N 1
ATOM 928 C CA . PHE B 1 13 ? -9.579 13.447 15.495 1.00 7.62 5 PHE B CA 1
ATOM 929 C C . PHE B 1 13 ? -8.940 12.423 16.415 1.00 7.40 5 PHE B C 1
ATOM 930 O O . PHE B 1 13 ? -8.360 11.449 15.918 1.00 7.68 5 PHE B O 1
ATOM 938 N N . CYS B 1 14 ? -9.060 12.594 17.742 1.00 7.19 6 CYS B N 1
ATOM 939 C CA . CYS B 1 14 ? -8.650 11.518 18.635 1.00 7.89 6 CYS B CA 1
ATOM 940 C C . CYS B 1 14 ? -9.501 10.281 18.401 1.00 7.44 6 CYS B C 1
ATOM 941 O O . CYS B 1 14 ? -8.987 9.156 18.385 1.00 8.73 6 CYS B O 1
ATOM 944 N N . LYS B 1 15 ? -10.807 10.465 18.198 1.00 7.51 7 LYS B N 1
ATOM 945 C CA . LYS B 1 15 ? -11.663 9.315 17.921 1.00 8.24 7 LYS B CA 1
ATOM 946 C C . LYS B 1 15 ? -11.251 8.601 16.643 1.00 8.15 7 LYS B C 1
ATOM 947 O O . LYS B 1 15 ? -11.228 7.359 16.602 1.00 9.06 7 LYS B O 1
ATOM 953 N N . ILE B 1 16 ? -10.921 9.359 15.590 1.00 8.33 8 ILE B N 1
ATOM 954 C CA . ILE B 1 16 ? -10.430 8.746 14.361 1.00 8.44 8 ILE B CA 1
ATOM 955 C C . ILE B 1 16 ? -9.127 8.007 14.626 1.00 8.63 8 ILE B C 1
ATOM 956 O O . ILE B 1 16 ? -8.940 6.869 14.182 1.00 9.91 8 ILE B O 1
ATOM 961 N N . ALA B 1 17 ? -8.204 8.643 15.363 1.00 8.84 9 ALA B N 1
ATOM 962 C CA . ALA B 1 17 ? -6.918 8.018 15.645 1.00 10.57 9 ALA B CA 1
ATOM 963 C C . ALA B 1 17 ? -7.064 6.790 16.524 1.00 12.21 9 ALA B C 1
ATOM 964 O O . ALA B 1 17 ? -6.166 5.946 16.544 1.00 15.38 9 ALA B O 1
ATOM 966 N N . GLN B 1 18 ? -8.172 6.676 17.252 1.00 11.40 10 GLN B N 1
ATOM 967 C CA . GLN B 1 18 ? -8.440 5.550 18.134 1.00 12.99 10 GLN B CA 1
ATOM 968 C C . GLN B 1 18 ? -9.346 4.503 17.492 1.00 13.50 10 GLN B C 1
ATOM 969 O O . GLN B 1 18 ? -9.773 3.563 18.170 1.00 14.87 10 GLN B O 1
ATOM 975 N N . GLY B 1 19 ? -9.636 4.638 16.197 1.00 12.90 11 GLY B N 1
ATOM 976 C CA . GLY B 1 19 ? -10.418 3.628 15.503 1.00 13.90 11 GLY B CA 1
ATOM 977 C C . GLY B 1 19 ? -11.903 3.651 15.787 1.00 13.96 11 GLY B C 1
ATOM 978 O O . GLY B 1 19 ? -12.604 2.703 15.432 1.00 15.78 11 GLY B O 1
ATOM 979 N N . GLU B 1 20 ? -12.419 4.717 16.391 1.00 12.48 12 GLU B N 1
ATOM 980 C CA . GLU B 1 20 ? -13.804 4.751 16.840 1.00 13.05 12 GLU B CA 1
ATOM 981 C C . GLU B 1 20 ? -14.759 5.377 15.830 1.00 13.67 12 GLU B C 1
ATOM 982 O O . GLU B 1 20 ? -15.976 5.243 15.988 1.00 16.14 12 GLU B O 1
ATOM 988 N N . ILE B 1 21 ? -14.235 6.049 14.808 1.00 12.35 13 ILE B N 1
ATOM 989 C CA A ILE B 1 21 ? -15.031 6.680 13.760 0.56 13.19 13 ILE B CA 1
ATOM 990 C CA B ILE B 1 21 ? -15.014 6.708 13.760 0.44 13.19 13 ILE B CA 1
ATOM 991 C C . ILE B 1 21 ? -14.417 6.237 12.442 1.00 12.87 13 ILE B C 1
ATOM 992 O O . ILE B 1 21 ? -13.195 6.305 12.279 1.00 12.71 13 ILE B O 1
ATOM 1001 N N . PRO B 1 22 ? -15.206 5.781 11.475 1.00 13.50 14 PRO B N 1
ATOM 1002 C CA A PRO B 1 22 ? -14.610 5.318 10.217 0.50 13.50 14 PRO B CA 1
ATOM 1003 C CA B PRO B 1 22 ? -14.609 5.318 10.217 0.50 13.50 14 PRO B CA 1
ATOM 1004 C C . PRO B 1 22 ? -13.968 6.463 9.446 1.00 11.86 14 PRO B C 1
ATOM 1005 O O . PRO B 1 22 ? -14.447 7.602 9.457 1.00 12.63 14 PRO B O 1
ATOM 1012 N N . ALA B 1 23 ? -12.858 6.154 8.793 1.00 9.48 15 ALA B N 1
ATOM 1013 C CA . ALA B 1 23 ? -12.124 7.132 8.003 1.00 8.22 15 ALA B CA 1
ATOM 1014 C C . ALA B 1 23 ? -11.260 6.360 7.030 1.00 7.17 15 ALA B C 1
ATOM 1015 O O . ALA B 1 23 ? -10.939 5.199 7.270 1.00 7.83 15 ALA B O 1
ATOM 1017 N N . THR B 1 24 ? -10.880 7.010 5.935 1.00 6.44 16 THR B N 1
ATOM 1018 C CA . THR B 1 24 ? -9.981 6.397 4.950 1.00 5.77 16 THR B CA 1
ATOM 1019 C C . THR B 1 24 ? -8.560 6.794 5.312 1.00 6.21 16 THR B C 1
ATOM 1020 O O . THR B 1 24 ? -8.127 7.924 5.045 1.00 6.95 16 THR B O 1
ATOM 1024 N N . VAL B 1 25 ? -7.844 5.876 5.953 1.00 6.89 17 VAL B N 1
ATOM 1025 C CA . VAL B 1 25 ? -6.482 6.110 6.417 1.00 7.83 17 VAL B CA 1
ATOM 1026 C C . VAL B 1 25 ? -5.523 5.807 5.277 1.00 8.34 17 VAL B C 1
ATOM 1027 O O . VAL B 1 25 ? -5.590 4.738 4.658 1.00 10.40 17 VAL B O 1
ATOM 1031 N N . VAL B 1 26 ? -4.648 6.758 4.975 1.00 7.64 18 VAL B N 1
ATOM 1032 C CA . VAL B 1 26 ? -3.684 6.610 3.893 1.00 8.70 18 VAL B CA 1
ATOM 1033 C C . VAL B 1 26 ? -2.256 6.489 4.392 1.00 9.01 18 VAL B C 1
ATOM 1034 O O . VAL B 1 26 ? -1.365 6.136 3.603 1.00 11.14 18 VAL B O 1
ATOM 1038 N N . PHE B 1 27 ? -2.002 6.742 5.673 1.00 7.70 19 PHE B N 1
ATOM 1039 C CA . PHE B 1 27 ? -0.673 6.560 6.226 1.00 7.37 19 PHE B CA 1
ATOM 1040 C C . PHE B 1 27 ? -0.803 6.426 7.727 1.00 6.72 19 PHE B C 1
ATOM 1041 O O . PHE B 1 27 ? -1.596 7.134 8.347 1.00 7.16 19 PHE B O 1
ATOM 1049 N N . GLU B 1 28 ? 0.033 5.574 8.316 1.00 7.22 20 GLU B N 1
ATOM 1050 C CA . GLU B 1 28 ? 0.120 5.529 9.763 1.00 8.31 20 GLU B CA 1
ATOM 1051 C C . GLU B 1 28 ? 1.519 5.095 10.181 1.00 8.69 20 GLU B C 1
ATOM 1052 O O . GLU B 1 28 ? 2.086 4.164 9.606 1.00 10.25 20 GLU B O 1
ATOM 1058 N N . ASP B 1 29 ? 2.078 5.792 11.172 1.00 8.00 21 ASP B N 1
ATOM 1059 C CA . ASP B 1 29 ? 3.267 5.282 11.855 1.00 8.57 21 ASP B CA 1
ATOM 1060 C C . ASP B 1 29 ? 3.042 5.411 13.354 1.00 9.65 21 ASP B C 1
ATOM 1061 O O . ASP B 1 29 ? 1.898 5.599 13.788 1.00 9.96 21 ASP B O 1
ATOM 1066 N N . LYS B 1 30 ? 4.097 5.287 14.159 1.00 10.74 22 LYS B N 1
ATOM 1067 C CA . LYS B 1 30 ? 3.896 5.297 15.608 1.00 12.70 22 LYS B CA 1
ATOM 1068 C C . LYS B 1 30 ? 3.393 6.635 16.136 1.00 10.48 22 LYS B C 1
ATOM 1069 O O . LYS B 1 30 ? 2.819 6.675 17.228 1.00 10.52 22 LYS B O 1
ATOM 1075 N N . ASN B 1 31 ? 3.589 7.725 15.395 1.00 7.82 23 ASN B N 1
ATOM 1076 C CA . ASN B 1 31 ? 3.300 9.064 15.897 1.00 7.75 23 ASN B CA 1
ATOM 1077 C C . ASN B 1 31 ? 2.296 9.857 15.087 1.00 6.71 23 ASN B C 1
ATOM 1078 O O . ASN B 1 31 ? 1.760 10.842 15.604 1.00 7.17 23 ASN B O 1
ATOM 1083 N N . ILE B 1 32 ? 2.062 9.491 13.836 1.00 6.17 24 ILE B N 1
ATOM 1084 C CA . ILE B 1 32 ? 1.376 10.326 12.860 1.00 6.31 24 ILE B CA 1
ATOM 1085 C C . ILE B 1 32 ? 0.350 9.472 12.134 1.00 6.41 24 ILE B C 1
ATOM 1086 O O . ILE B 1 32 ? 0.588 8.287 11.868 1.00 7.14 24 ILE B O 1
ATOM 1091 N N . LEU B 1 33 ? -0.798 10.071 11.817 1.00 6.19 25 LEU B N 1
ATOM 1092 C CA . LEU B 1 33 ? -1.834 9.424 11.028 1.00 6.61 25 LEU B CA 1
ATOM 1093 C C . LEU B 1 33 ? -2.268 10.377 9.923 1.00 5.87 25 LEU B C 1
ATOM 1094 O O . LEU B 1 33 ? -2.341 11.592 10.140 1.00 6.56 25 LEU B O 1
ATOM 1099 N N . ALA B 1 34 ? -2.565 9.841 8.743 1.00 4.91 26 ALA B N 1
ATOM 1100 C CA . ALA B 1 34 ? -3.097 10.657 7.658 1.00 5.20 26 ALA B CA 1
ATOM 1101 C C . ALA B 1 34 ? -4.340 9.994 7.098 1.00 5.23 26 ALA B C 1
ATOM 1102 O O . ALA B 1 34 ? -4.389 8.768 6.956 1.00 6.07 26 ALA B O 1
ATOM 1104 N N . PHE B 1 35 ? -5.342 10.806 6.779 1.00 5.20 27 PHE B N 1
ATOM 1105 C CA . PHE B 1 35 ? -6.628 10.285 6.333 1.00 5.45 27 PHE B CA 1
ATOM 1106 C C . PHE B 1 35 ? -7.311 11.322 5.453 1.00 5.04 27 PHE B C 1
ATOM 1107 O O . PHE B 1 35 ? -6.943 12.502 5.443 1.00 5.51 27 PHE B O 1
ATOM 1115 N N . ARG B 1 36 ? -8.325 10.883 4.710 1.00 5.43 28 ARG B N 1
ATOM 1116 C CA . ARG B 1 36 ? -9.043 11.819 3.849 1.00 5.41 28 ARG B CA 1
ATOM 1117 C C . ARG B 1 36 ? -9.932 12.770 4.648 1.00 5.39 28 ARG B C 1
ATOM 1118 O O . ARG B 1 36 ? -10.627 12.362 5.582 1.00 6.40 28 ARG B O 1
ATOM 1126 N N . ASP B 1 37 ? -9.961 14.038 4.238 1.00 5.35 29 ASP B N 1
ATOM 1127 C CA . ASP B 1 37 ? -10.985 14.958 4.734 1.00 5.28 29 ASP B CA 1
ATOM 1128 C C . ASP B 1 37 ? -12.319 14.576 4.099 1.00 5.29 29 ASP B C 1
ATOM 1129 O O . ASP B 1 37 ? -12.404 14.428 2.878 1.00 6.33 29 ASP B O 1
ATOM 1134 N N . ILE B 1 38 ? -13.362 14.398 4.916 1.00 6.19 30 ILE B N 1
ATOM 1135 C CA . ILE B 1 38 ? -14.670 14.010 4.387 1.00 6.33 30 ILE B CA 1
ATOM 1136 C C . ILE B 1 38 ? -15.310 15.094 3.535 1.00 5.84 30 ILE B C 1
ATOM 1137 O O . ILE B 1 38 ? -16.218 14.785 2.762 1.00 6.44 30 ILE B O 1
ATOM 1142 N N . ARG B 1 39 ? -14.876 16.351 3.660 1.00 5.76 31 ARG B N 1
ATOM 1143 C CA B ARG B 1 39 ? -15.411 17.474 2.888 0.54 6.16 31 ARG B CA 1
ATOM 1144 C CA C ARG B 1 39 ? -15.414 17.464 2.879 0.46 7.43 31 ARG B CA 1
ATOM 1145 C C . ARG B 1 39 ? -14.281 18.042 2.037 1.00 6.00 31 ARG B C 1
ATOM 1146 O O . ARG B 1 39 ? -13.796 19.156 2.279 1.00 6.62 31 ARG B O 1
ATOM 1161 N N . PRO B 1 40 ? -13.834 17.300 1.035 1.00 5.05 32 PRO B N 1
ATOM 1162 C CA . PRO B 1 40 ? -12.641 17.713 0.291 1.00 5.33 32 PRO B CA 1
ATOM 1163 C C . PRO B 1 40 ? -12.890 18.998 -0.485 1.00 5.52 32 PRO B C 1
ATOM 1164 O O . PRO B 1 40 ? -13.943 19.193 -1.100 1.00 6.74 32 PRO B O 1
ATOM 1168 N N . GLN B 1 41 ? -11.897 19.879 -0.439 1.00 5.56 33 GLN B N 1
ATOM 1169 C CA . GLN B 1 41 ? -11.945 21.175 -1.100 1.00 6.35 33 GLN B CA 1
ATOM 1170 C C . GLN B 1 41 ? -11.179 21.188 -2.410 1.00 6.41 33 GLN B C 1
ATOM 1171 O O . GLN B 1 41 ? -11.113 22.228 -3.071 1.00 7.76 33 GLN B O 1
ATOM 1177 N N . ALA B 1 42 ? -10.567 20.066 -2.764 1.00 5.89 34 ALA B N 1
ATOM 1178 C CA . ALA B 1 42 ? -9.851 19.876 -4.015 1.00 5.94 34 ALA B CA 1
ATOM 1179 C C . ALA B 1 42 ? -10.025 18.412 -4.376 1.00 5.25 34 ALA B C 1
ATOM 1180 O O . ALA B 1 42 ? -10.479 17.614 -3.545 1.00 5.63 34 ALA B O 1
ATOM 1182 N N . PRO B 1 43 ? -9.670 18.018 -5.603 1.00 5.39 35 PRO B N 1
ATOM 1183 C CA . PRO B 1 43 ? -9.932 16.625 -6.000 1.00 5.53 35 PRO B CA 1
ATOM 1184 C C . PRO B 1 43 ? -9.290 15.596 -5.086 1.00 5.01 35 PRO B C 1
ATOM 1185 O O . PRO B 1 43 ? -9.860 14.510 -4.922 1.00 5.59 35 PRO B O 1
ATOM 1189 N N . THR B 1 44 ? -8.128 15.895 -4.498 1.00 5.16 36 THR B N 1
ATOM 1190 C CA . THR B 1 44 ? -7.589 15.124 -3.382 1.00 5.46 36 THR B CA 1
ATOM 1191 C C . THR B 1 44 ? -7.370 16.071 -2.211 1.00 5.18 36 THR B C 1
ATOM 1192 O O . THR B 1 44 ? -6.740 17.129 -2.366 1.00 5.63 36 THR B O 1
ATOM 1196 N N . HIS B 1 45 ? -7.870 15.691 -1.036 1.00 4.56 37 HIS B N 1
ATOM 1197 C CA . HIS B 1 45 ? -7.723 16.519 0.163 1.00 4.74 37 HIS B CA 1
ATOM 1198 C C . HIS B 1 45 ? -7.467 15.596 1.350 1.00 4.38 37 HIS B C 1
ATOM 1199 O O . HIS B 1 45 ? -8.360 14.860 1.795 1.00 5.14 37 HIS B O 1
ATOM 1206 N N . LEU B 1 46 ? -6.243 15.628 1.860 1.00 4.66 38 LEU B N 1
ATOM 1207 C CA . LEU B 1 46 ? -5.812 14.754 2.940 1.00 4.55 38 LEU B CA 1
ATOM 1208 C C . LEU B 1 46 ? -5.491 15.589 4.172 1.00 4.44 38 LEU B C 1
ATOM 1209 O O . LEU B 1 46 ? -5.169 16.778 4.080 1.00 5.62 38 LEU B O 1
ATOM 1214 N N . LEU B 1 47 ? -5.568 14.940 5.329 1.00 5.19 39 LEU B N 1
ATOM 1215 C CA . LEU B 1 47 ? -5.249 15.542 6.618 1.00 5.23 39 LEU B CA 1
ATOM 1216 C C . LEU B 1 47 ? -4.146 14.722 7.266 1.00 4.52 39 LEU B C 1
ATOM 1217 O O . LEU B 1 47 ? -4.227 13.489 7.296 1.00 5.58 39 LEU B O 1
ATOM 1222 N N . ILE B 1 48 ? -3.110 15.391 7.771 1.00 4.42 40 ILE B N 1
ATOM 1223 C CA . ILE B 1 48 ? -2.006 14.729 8.465 1.00 4.74 40 ILE B CA 1
ATOM 1224 C C . ILE B 1 48 ? -2.023 15.243 9.897 1.00 4.60 40 ILE B C 1
ATOM 1225 O O . ILE B 1 48 ? -1.960 16.461 10.128 1.00 4.74 40 ILE B O 1
ATOM 1230 N N . ILE B 1 49 ? -2.148 14.325 10.852 1.00 5.02 41 ILE B N 1
ATOM 1231 C CA . ILE B 1 49 ? -2.325 14.700 12.260 1.00 4.58 41 ILE B CA 1
ATOM 1232 C C . ILE B 1 49 ? -1.305 13.999 13.146 1.00 4.86 41 ILE B C 1
ATOM 1233 O O . ILE B 1 49 ? -0.865 12.875 12.839 1.00 5.63 41 ILE B O 1
ATOM 1238 N N . PRO B 1 50 ? -0.942 14.596 14.276 1.00 5.22 42 PRO B N 1
ATOM 1239 C CA . PRO B 1 50 ? -0.296 13.807 15.331 1.00 5.52 42 PRO B CA 1
ATOM 1240 C C . PRO B 1 50 ? -1.318 12.896 15.997 1.00 5.41 42 PRO B C 1
ATOM 1241 O O . PRO B 1 50 ? -2.498 13.240 16.115 1.00 6.38 42 PRO B O 1
ATOM 1245 N N . LYS B 1 51 ? -0.860 11.729 16.462 1.00 5.66 43 LYS B N 1
ATOM 1246 C CA . LYS B 1 51 ? -1.720 10.920 17.323 1.00 7.23 43 LYS B CA 1
ATOM 1247 C C . LYS B 1 51 ? -1.883 11.568 18.701 1.00 7.47 43 LYS B C 1
ATOM 1248 O O . LYS B 1 51 ? -2.948 11.475 19.315 1.00 9.88 43 LYS B O 1
ATOM 1254 N N . LYS B 1 52 ? -0.852 12.247 19.192 1.00 7.58 44 LYS B N 1
ATOM 1255 C CA . LYS B 1 52 ? -0.968 13.059 20.401 1.00 7.57 44 LYS B CA 1
ATOM 1256 C C . LYS B 1 52 ? -1.969 14.195 20.182 1.00 6.98 44 LYS B C 1
ATOM 1257 O O . LYS B 1 52 ? -1.974 14.844 19.130 1.00 8.44 44 LYS B O 1
ATOM 1263 N N . HIS B 1 53 ? -2.815 14.453 21.185 1.00 5.50 45 HIS B N 1
ATOM 1264 C CA . HIS B 1 53 ? -3.748 15.568 21.114 1.00 5.85 45 HIS B CA 1
ATOM 1265 C C . HIS B 1 53 ? -3.036 16.876 21.442 1.00 6.15 45 HIS B C 1
ATOM 1266 O O . HIS B 1 53 ? -2.565 17.079 22.566 1.00 7.88 45 HIS B O 1
ATOM 1273 N N . ILE B 1 54 ? -2.962 17.765 20.456 1.00 6.14 46 ILE B N 1
ATOM 1274 C CA . ILE B 1 54 ? -2.470 19.128 20.617 1.00 6.17 46 ILE B CA 1
ATOM 1275 C C . ILE B 1 54 ? -3.525 20.001 19.958 1.00 5.95 46 ILE B C 1
ATOM 1276 O O . ILE B 1 54 ? -3.877 19.762 18.801 1.00 6.81 46 ILE B O 1
ATOM 1281 N N . ALA B 1 55 ? -4.043 20.998 20.682 1.00 6.47 47 ALA B N 1
ATOM 1282 C CA . ALA B 1 55 ? -5.251 21.678 20.218 1.00 6.98 47 ALA B CA 1
ATOM 1283 C C . ALA B 1 55 ? -4.997 22.570 19.007 1.00 6.31 47 ALA B C 1
ATOM 1284 O O . ALA B 1 55 ? -5.757 22.530 18.033 1.00 6.89 47 ALA B O 1
ATOM 1286 N N . THR B 1 56 ? -3.981 23.437 19.082 1.00 6.16 48 THR B N 1
ATOM 1287 C CA . THR B 1 56 ? -3.682 24.391 18.014 1.00 6.31 48 THR B CA 1
ATOM 1288 C C . THR B 1 56 ? -2.174 24.516 17.844 1.00 5.99 48 THR B C 1
ATOM 1289 O O . THR B 1 56 ? -1.392 24.105 18.707 1.00 6.45 48 THR B O 1
ATOM 1293 N N . ILE B 1 57 ? -1.764 25.149 16.739 1.00 5.52 49 ILE B N 1
ATOM 1294 C CA . ILE B 1 57 ? -0.344 25.428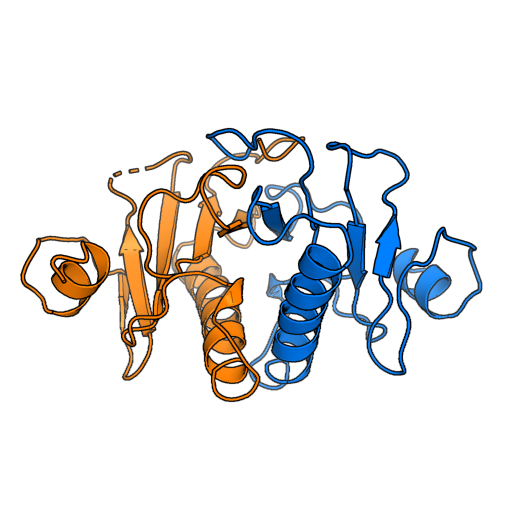 16.535 1.00 5.83 49 ILE B CA 1
ATOM 1295 C C . ILE B 1 57 ? 0.221 26.244 17.688 1.00 5.67 49 ILE B C 1
ATOM 1296 O O . ILE B 1 57 ? 1.404 26.115 18.018 1.00 6.29 49 ILE B O 1
ATOM 1301 N N . ASN B 1 58 ? -0.597 27.104 18.313 1.00 6.06 50 ASN B N 1
ATOM 1302 C CA . ASN B 1 58 ? -0.093 27.912 19.423 1.00 6.44 50 ASN B CA 1
ATOM 1303 C C . ASN B 1 58 ? 0.346 27.063 20.605 1.00 6.64 50 ASN B C 1
ATOM 1304 O O . ASN B 1 58 ? 1.101 27.549 21.453 1.00 7.94 50 ASN B O 1
ATOM 1309 N N . ASP B 1 59 ? -0.119 25.820 20.681 1.00 6.30 51 ASP B N 1
ATOM 1310 C CA . ASP B 1 59 ? 0.185 24.921 21.781 1.00 7.91 51 ASP B CA 1
ATOM 1311 C C . ASP B 1 59 ? 1.370 24.020 21.489 1.00 8.66 51 ASP B C 1
ATOM 1312 O O . ASP B 1 59 ? 1.687 23.164 22.319 1.00 11.00 51 ASP B O 1
ATOM 1317 N N . VAL B 1 60 ? 2.044 24.209 20.352 1.00 8.19 52 VAL B N 1
ATOM 1318 C CA . VAL B 1 60 ? 3.252 23.456 20.027 1.00 8.94 52 VAL B CA 1
ATOM 1319 C C . VAL B 1 60 ? 4.436 24.228 20.582 1.00 11.19 52 VAL B C 1
ATOM 1320 O O . VAL B 1 60 ? 4.782 25.301 20.074 1.00 11.61 52 VAL B O 1
ATOM 1324 N N . ASN B 1 61 ? 5.074 23.681 21.595 1.00 13.70 53 ASN B N 1
ATOM 1325 C CA . ASN B 1 61 ? 6.286 24.294 22.094 1.00 16.33 53 ASN B CA 1
ATOM 1326 C C . ASN B 1 61 ? 7.476 23.485 21.621 1.00 14.57 53 ASN B C 1
ATOM 1327 O O . ASN B 1 61 ? 7.355 22.614 20.753 1.00 12.64 53 ASN B O 1
ATOM 1332 N N . ASP B 1 62 ? 8.650 23.789 22.155 1.00 15.78 54 ASP B N 1
ATOM 1333 C CA . ASP B 1 62 ? 9.844 23.200 21.571 1.00 17.70 54 ASP B CA 1
ATOM 1334 C C . ASP B 1 62 ? 9.844 21.678 21.692 1.00 16.85 54 ASP B C 1
ATOM 1335 O O . ASP B 1 62 ? 10.345 20.998 20.792 1.00 17.17 54 ASP B O 1
ATOM 1340 N N . ASP B 1 63 ? 9.204 21.123 22.727 1.00 15.89 55 ASP B N 1
ATOM 1341 C CA A ASP B 1 63 ? 9.200 19.671 22.875 0.54 17.19 55 ASP B CA 1
ATOM 1342 C CA B ASP B 1 63 ? 9.132 19.674 22.928 0.46 17.12 55 ASP B CA 1
ATOM 1343 C C . ASP B 1 63 ? 8.298 18.957 21.871 1.00 15.68 55 ASP B C 1
ATOM 1344 O O . ASP B 1 63 ? 8.418 17.742 21.722 1.00 17.26 55 ASP B O 1
ATOM 1353 N N . ASP B 1 64 ? 7.410 19.658 21.174 1.00 11.15 56 ASP B N 1
ATOM 1354 C CA . ASP B 1 64 ? 6.607 19.040 20.122 1.00 10.15 56 ASP B CA 1
ATOM 1355 C C . ASP B 1 64 ? 6.974 19.574 18.740 1.00 7.40 56 ASP B C 1
ATOM 1356 O O . ASP B 1 64 ? 6.307 19.234 17.756 1.00 7.23 56 ASP B O 1
ATOM 1361 N N . SER B 1 65 ? 8.007 20.418 18.637 1.00 7.53 57 SER B N 1
ATOM 1362 C CA . SER B 1 65 ? 8.273 21.047 17.347 1.00 7.94 57 SER B CA 1
ATOM 1363 C C . SER B 1 65 ? 8.820 20.064 16.326 1.00 7.60 57 SER B C 1
ATOM 1364 O O . SER B 1 65 ? 8.526 20.206 15.140 1.00 6.94 57 SER B O 1
ATOM 1367 N N . GLU B 1 66 ? 9.592 19.062 16.757 1.00 7.27 58 GLU B N 1
ATOM 1368 C CA . GLU B 1 66 ? 10.049 18.026 15.835 1.00 8.04 58 GLU B CA 1
ATOM 1369 C C . GLU B 1 66 ? 8.877 17.211 15.291 1.00 7.12 58 GLU B C 1
ATOM 1370 O O . GLU B 1 66 ? 8.818 16.918 14.093 1.00 6.92 58 GLU B O 1
ATOM 1376 N N . LEU B 1 67 ? 7.928 16.849 16.157 1.00 6.93 59 LEU B N 1
ATOM 1377 C CA . LEU B 1 67 ? 6.706 16.194 15.701 1.00 6.53 59 LEU B CA 1
ATOM 1378 C C . LEU B 1 67 ? 5.990 17.027 14.639 1.00 6.37 59 LEU B C 1
ATOM 1379 O O . LEU B 1 67 ? 5.547 16.501 13.607 1.00 6.36 59 LEU B O 1
ATOM 1384 N N . LEU B 1 68 ? 5.885 18.337 14.865 1.00 6.06 60 LEU B N 1
ATOM 1385 C CA . LEU B 1 68 ? 5.221 19.202 13.895 1.00 6.43 60 LEU B CA 1
ATOM 1386 C C . LEU B 1 68 ? 5.974 19.217 12.564 1.00 5.90 60 LEU B C 1
ATOM 1387 O O . LEU B 1 68 ? 5.362 19.123 11.488 1.00 5.89 60 LEU B O 1
ATOM 1392 N N . ALA B 1 69 ? 7.305 19.310 12.613 1.00 6.13 61 ALA B N 1
ATOM 1393 C CA . ALA B 1 69 ? 8.087 19.246 11.382 1.00 6.32 61 ALA B CA 1
ATOM 1394 C C . ALA B 1 69 ? 7.904 17.906 10.691 1.00 5.82 61 ALA B C 1
ATOM 1395 O O . ALA B 1 69 ? 7.847 17.835 9.458 1.00 6.48 61 ALA B O 1
ATOM 1397 N N . ASN B 1 70 ? 7.780 16.831 11.468 1.00 5.59 62 ASN B N 1
ATOM 1398 C CA . ASN B 1 70 ? 7.629 15.507 10.877 1.00 6.23 62 ASN B CA 1
ATOM 1399 C C . ASN B 1 70 ? 6.260 15.325 10.239 1.00 5.78 62 ASN B C 1
ATOM 1400 O O . ASN B 1 70 ? 6.128 14.567 9.269 1.00 5.92 62 ASN B O 1
ATOM 1405 N N . ILE B 1 71 ? 5.245 16.031 10.738 1.00 5.76 63 ILE B N 1
ATOM 1406 C CA . ILE B 1 71 ? 3.954 16.069 10.054 1.00 5.84 63 ILE B CA 1
ATOM 1407 C C . ILE B 1 71 ? 4.107 16.690 8.672 1.00 5.40 63 ILE B C 1
ATOM 1408 O O . ILE B 1 71 ? 3.556 16.190 7.681 1.00 5.66 63 ILE B O 1
ATOM 1413 N N . LEU B 1 72 ? 4.867 17.782 8.585 1.00 5.32 64 LEU B N 1
ATOM 1414 C CA . LEU B 1 72 ? 5.126 18.439 7.308 1.00 5.64 64 LEU B CA 1
ATOM 1415 C C . LEU B 1 72 ? 5.927 17.537 6.372 1.00 5.70 64 LEU B C 1
ATOM 1416 O O . LEU B 1 72 ? 5.586 17.397 5.188 1.00 5.96 64 LEU B O 1
ATOM 1421 N N . ILE B 1 73 ? 6.965 16.879 6.893 1.00 5.87 65 ILE B N 1
ATOM 1422 C CA . ILE B 1 73 ? 7.742 15.958 6.073 1.00 6.64 65 ILE B CA 1
ATOM 1423 C C . ILE B 1 73 ? 6.870 14.807 5.588 1.00 6.09 65 ILE B C 1
ATOM 1424 O O . ILE B 1 73 ? 6.930 14.421 4.416 1.00 6.48 65 ILE B O 1
ATOM 1429 N N . ARG B 1 74 ? 6.033 14.249 6.467 1.00 5.99 66 ARG B N 1
ATOM 1430 C CA . ARG B 1 74 ? 5.150 13.178 6.027 1.00 5.98 66 ARG B CA 1
ATOM 1431 C C . ARG B 1 74 ? 4.186 13.671 4.955 1.00 5.33 66 ARG B C 1
ATOM 1432 O O . ARG B 1 74 ? 3.917 12.950 3.983 1.00 6.13 66 ARG B O 1
ATOM 1440 N N . ALA B 1 75 ? 3.677 14.904 5.088 1.00 5.48 67 ALA B N 1
ATOM 1441 C CA . ALA B 1 75 ? 2.787 15.421 4.048 1.00 6.11 67 ALA B CA 1
ATOM 1442 C C . ALA B 1 75 ? 3.460 15.469 2.679 1.00 5.52 67 ALA B C 1
ATOM 1443 O O . ALA B 1 75 ? 2.830 15.134 1.668 1.00 6.20 67 ALA B O 1
ATOM 1445 N N . LYS B 1 76 ? 4.742 15.859 2.616 1.00 5.84 68 LYS B N 1
ATOM 1446 C CA . LYS B 1 76 ? 5.417 15.907 1.318 1.00 6.19 68 LYS B CA 1
ATOM 1447 C C . LYS B 1 76 ? 5.683 14.514 0.763 1.00 6.13 68 LYS B C 1
ATOM 1448 O O . LYS B 1 76 ? 5.654 14.318 -0.457 1.00 7.22 68 LYS B O 1
ATOM 1454 N N . LYS B 1 77 ? 5.931 13.529 1.634 1.00 5.61 69 LYS B N 1
ATOM 1455 C CA . LYS B 1 77 ? 6.087 12.157 1.147 1.00 5.99 69 LYS B CA 1
ATOM 1456 C C . LYS B 1 77 ? 4.753 11.630 0.642 1.00 5.96 69 LYS B C 1
ATOM 1457 O O . LYS B 1 77 ? 4.682 10.997 -0.420 1.00 7.32 69 LYS B O 1
ATOM 1463 N N . LEU B 1 78 ? 3.683 11.917 1.384 1.00 6.07 70 LEU B N 1
ATOM 1464 C CA . LEU B 1 78 ? 2.352 11.468 1.019 1.00 7.02 70 LEU B CA 1
ATOM 1465 C C . LEU B 1 78 ? 1.890 12.100 -0.286 1.00 7.08 70 LEU B C 1
ATOM 1466 O O . LEU B 1 78 ? 1.231 11.445 -1.100 1.00 7.82 70 LEU B O 1
ATOM 1471 N N . ALA B 1 79 ? 2.218 13.381 -0.502 1.00 6.32 71 ALA B N 1
ATOM 1472 C CA . ALA B 1 79 ? 1.852 14.033 -1.761 1.00 6.24 71 ALA B CA 1
ATOM 1473 C C . ALA B 1 79 ? 2.462 13.311 -2.961 1.00 6.27 71 ALA B C 1
ATOM 1474 O O . ALA B 1 79 ? 1.829 13.212 -4.026 1.00 6.68 71 ALA B O 1
ATOM 1476 N N . GLN B 1 80 ? 3.688 12.791 -2.813 1.00 5.88 72 GLN B N 1
ATOM 1477 C CA . GLN B 1 80 ? 4.285 11.990 -3.882 1.00 6.20 72 GLN B CA 1
ATOM 1478 C C . GLN B 1 80 ? 3.550 10.664 -4.044 1.00 7.50 72 GLN B C 1
ATOM 1479 O O . GLN B 1 80 ? 3.229 10.251 -5.167 1.00 8.84 72 GLN B O 1
ATOM 1485 N N . ALA B 1 81 ? 3.286 9.971 -2.929 1.00 8.16 73 ALA B N 1
ATOM 1486 C CA . ALA B 1 81 ? 2.636 8.664 -2.987 1.00 9.29 73 ALA B CA 1
ATOM 1487 C C . ALA B 1 81 ? 1.267 8.765 -3.629 1.00 9.27 73 ALA B C 1
ATOM 1488 O O . ALA B 1 81 ? 0.823 7.825 -4.296 1.00 11.07 73 ALA B O 1
ATOM 1490 N N . GLU B 1 82 ? 0.598 9.902 -3.467 1.00 9.08 74 GLU B N 1
ATOM 1491 C CA . GLU B 1 82 ? -0.751 10.099 -3.965 1.00 9.54 74 GLU B CA 1
ATOM 1492 C C . GLU B 1 82 ? -0.778 10.822 -5.306 1.00 9.96 74 GLU B C 1
ATOM 1493 O O . GLU B 1 82 ? -1.856 11.198 -5.782 1.00 11.23 74 GLU B O 1
ATOM 1499 N N . GLY B 1 83 ? 0.382 11.014 -5.933 1.00 8.73 75 GLY B N 1
ATOM 1500 C CA . GLY B 1 83 ? 0.409 11.522 -7.292 1.00 8.62 75 GLY B CA 1
ATOM 1501 C C . GLY B 1 83 ? 0.155 13.005 -7.441 1.00 8.24 75 GLY B C 1
ATOM 1502 O O . GLY B 1 83 ? -0.244 13.444 -8.520 1.00 10.38 75 GLY B O 1
ATOM 1503 N N . LEU B 1 84 ? 0.396 13.802 -6.399 1.00 7.07 76 LEU B N 1
ATOM 1504 C CA . LEU B 1 84 ? 0.095 15.231 -6.430 1.00 6.91 76 LEU B CA 1
ATOM 1505 C C . LEU B 1 84 ? 1.315 16.102 -6.695 1.00 6.34 76 LEU B C 1
ATOM 1506 O O . LEU B 1 84 ? 1.152 17.286 -7.026 1.00 6.96 76 LEU B O 1
ATOM 1511 N N . SER B 1 85 ? 2.521 15.565 -6.496 1.00 7.05 77 SER B N 1
ATOM 1512 C CA . SER B 1 85 ? 3.711 16.399 -6.405 1.00 7.50 77 SER B CA 1
ATOM 1513 C C . SER B 1 85 ? 4.198 16.916 -7.752 1.00 8.22 77 SER B C 1
ATOM 1514 O O . SER B 1 85 ? 4.762 18.011 -7.807 1.00 9.20 77 SER B O 1
ATOM 1517 N N . GLU B 1 86 ? 4.019 16.157 -8.833 1.00 9.61 78 GLU B N 1
ATOM 1518 C CA . GLU B 1 86 ? 4.515 16.627 -10.124 1.00 11.19 78 GLU B CA 1
ATOM 1519 C C . GLU B 1 86 ? 3.757 17.868 -10.589 1.00 10.50 78 GLU B C 1
ATOM 1520 O O . GLU B 1 86 ? 4.363 18.854 -11.026 1.00 12.05 78 GLU B O 1
ATOM 1526 N N . MET B 1 87 ? 2.426 17.850 -10.492 1.00 9.13 79 MET B N 1
ATOM 1527 C CA . MET B 1 87 ? 1.669 19.037 -10.865 1.00 9.06 79 MET B CA 1
ATOM 1528 C C . MET B 1 87 ? 1.781 20.112 -9.797 1.00 8.29 79 MET B C 1
ATOM 1529 O O . MET B 1 87 ? 1.894 21.293 -10.124 1.00 9.87 79 MET B O 1
ATOM 1534 N N . GLY B 1 88 ? 1.741 19.723 -8.526 1.00 7.06 80 GLY B N 1
ATOM 1535 C CA . GLY B 1 88 ? 1.848 20.659 -7.422 1.00 6.33 80 GLY B CA 1
ATOM 1536 C C . GLY B 1 88 ? 0.635 20.632 -6.519 1.00 5.72 80 GLY B C 1
ATOM 1537 O O . GLY B 1 88 ? -0.431 20.117 -6.879 1.00 6.57 80 GLY B O 1
ATOM 1538 N N . TYR B 1 89 ? 0.788 21.197 -5.328 1.00 4.81 81 TYR B N 1
ATOM 1539 C CA . TYR B 1 89 ? -0.217 21.054 -4.277 1.00 4.57 81 TYR B CA 1
ATOM 1540 C C . TYR B 1 89 ? 0.009 22.145 -3.241 1.00 3.75 81 TYR B C 1
ATOM 1541 O O . TYR B 1 89 ? 1.011 22.870 -3.285 1.00 4.79 81 TYR B O 1
ATOM 1550 N N . ARG B 1 90 ? -0.932 22.252 -2.307 1.00 3.81 82 ARG B N 1
ATOM 1551 C CA . ARG B 1 90 ? -0.868 23.250 -1.253 1.00 4.19 82 ARG B CA 1
ATOM 1552 C C . ARG B 1 90 ? -0.972 22.583 0.110 1.00 4.03 82 ARG B C 1
ATOM 1553 O O . ARG B 1 90 ? -1.723 21.609 0.291 1.00 5.20 82 ARG B O 1
ATOM 1561 N N . LEU B 1 91 ? -0.216 23.115 1.071 1.00 4.30 83 LEU B N 1
ATOM 1562 C CA . LEU B 1 91 ? -0.238 22.673 2.466 1.00 3.80 83 LEU B CA 1
ATOM 1563 C C . LEU B 1 91 ? -0.736 23.825 3.332 1.00 3.88 83 LEU B C 1
ATOM 1564 O O . LEU B 1 91 ? -0.259 24.960 3.181 1.00 4.74 83 LEU B O 1
ATOM 1569 N N . VAL B 1 92 ? -1.692 23.552 4.224 1.00 3.95 84 VAL B N 1
ATOM 1570 C CA . VAL B 1 92 ? -2.307 24.614 5.026 1.00 3.90 84 VAL B CA 1
ATOM 1571 C C . VAL B 1 92 ? -2.435 24.168 6.478 1.00 3.97 84 VAL B C 1
ATOM 1572 O O . VAL B 1 92 ? -3.011 23.107 6.753 1.00 4.37 84 VAL B O 1
ATOM 1576 N N . PHE B 1 93 ? -1.985 25.014 7.415 1.00 4.20 85 PHE B N 1
ATOM 1577 C CA . PHE B 1 93 ? -2.404 24.919 8.817 1.00 4.45 85 PHE B CA 1
ATOM 1578 C C . PHE B 1 93 ? -3.348 26.077 9.108 1.00 4.77 85 PHE B C 1
ATOM 1579 O O . PHE B 1 93 ? -3.001 27.237 8.861 1.00 5.89 85 PHE B O 1
ATOM 1587 N N . ASN B 1 94 ? -4.513 25.778 9.667 1.00 4.84 86 ASN B N 1
ATOM 1588 C CA . ASN B 1 94 ? -5.427 26.799 10.163 1.00 5.07 86 ASN B CA 1
ATOM 1589 C C . ASN B 1 94 ? -5.264 26.900 11.670 1.00 5.05 86 ASN B C 1
ATOM 1590 O O . ASN B 1 94 ? -5.114 25.880 12.347 1.00 5.83 86 ASN B O 1
ATOM 1595 N N . VAL B 1 95 ? -5.319 28.119 12.204 1.00 5.60 87 VAL B N 1
ATOM 1596 C CA . VAL B 1 95 ? -5.152 28.320 13.641 1.00 5.47 87 VAL B CA 1
ATOM 1597 C C . VAL B 1 95 ? -6.296 29.176 14.165 1.00 5.70 87 VAL B C 1
ATOM 1598 O O . VAL B 1 95 ? -6.402 30.367 13.827 1.00 6.23 87 VAL B O 1
ATOM 1602 N N . ASN B 1 96 ? -7.134 28.575 15.007 1.00 5.36 88 ASN B N 1
ATOM 1603 C CA . ASN B 1 96 ? -8.259 29.236 15.662 1.00 5.91 88 ASN B CA 1
ATOM 1604 C C . ASN B 1 96 ? -9.351 29.649 14.678 1.00 6.20 88 ASN B C 1
ATOM 1605 O O . ASN B 1 96 ? -9.224 29.450 13.465 1.00 6.07 88 ASN B O 1
ATOM 1610 N N . SER B 1 97 ? -10.448 30.193 15.189 1.00 7.51 89 SER B N 1
ATOM 1611 C CA A SER B 1 97 ? -11.614 30.400 14.339 0.76 8.12 89 SER B CA 1
ATOM 1612 C CA B SER B 1 97 ? -11.622 30.418 14.351 0.24 7.89 89 SER B CA 1
ATOM 1613 C C . SER B 1 97 ? -11.312 31.366 13.201 1.00 7.54 89 SER B C 1
ATOM 1614 O O . SER B 1 97 ? -11.756 31.152 12.069 1.00 7.89 89 SER B O 1
ATOM 1619 N N . GLY B 1 98 ? -10.565 32.441 13.474 1.00 6.94 90 GLY B N 1
ATOM 1620 C CA . GLY B 1 98 ? -10.251 33.396 12.429 1.00 7.35 90 GLY B CA 1
ATOM 1621 C C . GLY B 1 98 ? -9.364 32.821 11.350 1.00 6.68 90 GLY B C 1
ATOM 1622 O O . GLY B 1 98 ? -9.346 33.343 10.228 1.00 7.37 90 GL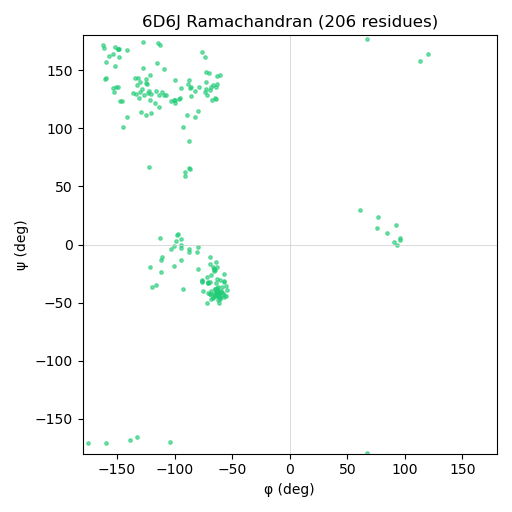Y B O 1
ATOM 1623 N N . GLY B 1 99 ? -8.613 31.762 11.666 1.00 5.82 91 GLY B N 1
ATOM 1624 C CA . GLY B 1 99 ? -7.832 31.044 10.678 1.00 6.18 91 GLY B CA 1
ATOM 1625 C C . GLY B 1 99 ? -8.585 29.945 9.975 1.00 6.33 91 GLY B C 1
ATOM 1626 O O . GLY B 1 99 ? -8.023 29.317 9.074 1.00 6.88 91 GLY B O 1
ATOM 1627 N N . GLY B 1 100 ? -9.833 29.676 10.367 1.00 6.10 92 GLY B N 1
ATOM 1628 C CA . GLY B 1 1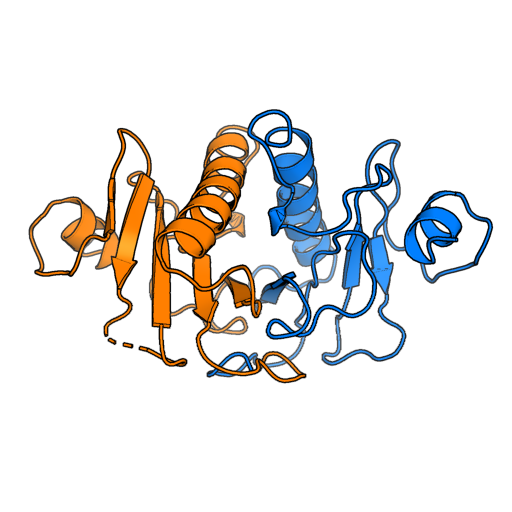00 ? -10.636 28.631 9.770 1.00 6.82 92 GLY B CA 1
ATOM 1629 C C . GLY B 1 100 ? -10.618 27.303 10.502 1.00 6.24 92 GLY B C 1
ATOM 1630 O O . GLY B 1 100 ? -11.199 26.332 10.004 1.00 7.90 92 GLY B O 1
ATOM 1631 N N . GLN B 1 101 ? -9.958 27.219 11.654 1.00 6.54 93 GLN B N 1
ATOM 1632 C CA . GLN B 1 101 ? -9.894 25.954 12.373 1.00 7.56 93 GLN B CA 1
ATOM 1633 C C . GLN B 1 101 ? -11.239 25.652 13.016 1.00 9.91 93 GLN B C 1
ATOM 1634 O O . GLN B 1 101 ? -11.810 26.506 13.693 1.00 11.46 93 GLN B O 1
ATOM 1640 N N . GLU B 1 102 ? -11.737 24.439 12.817 1.00 11.75 94 GLU B N 1
ATOM 1641 C CA . GLU B 1 102 ? -12.979 24.006 13.460 1.00 14.32 94 GLU B CA 1
ATOM 1642 C C . GLU B 1 102 ? -12.783 22.849 14.422 1.00 12.43 94 GLU B C 1
ATOM 1643 O O . GLU B 1 102 ? -13.479 22.769 15.447 1.00 13.62 94 GLU B O 1
ATOM 1645 N N . VAL B 1 103 ? -11.864 21.936 14.116 1.00 10.50 95 VAL B N 1
ATOM 1646 C CA . VAL B 1 103 ? -11.548 20.803 14.973 1.00 9.00 95 VAL B CA 1
ATOM 1647 C C . VAL B 1 103 ? -10.275 21.157 15.719 1.00 7.23 95 VAL B C 1
ATOM 1648 O O . VAL B 1 103 ? -9.242 21.463 15.100 1.00 6.96 95 VAL B O 1
ATOM 1652 N N . TYR B 1 104 ? -10.344 21.104 17.050 1.00 7.49 96 TYR B N 1
ATOM 1653 C CA . TYR B 1 104 ? -9.253 21.563 17.914 1.00 6.77 96 TYR B CA 1
ATOM 1654 C C . TYR B 1 104 ? -8.274 20.427 18.247 1.00 6.16 96 TYR B C 1
ATOM 1655 O O . TYR B 1 104 ? -8.009 20.074 19.393 1.00 6.97 96 TYR B O 1
AT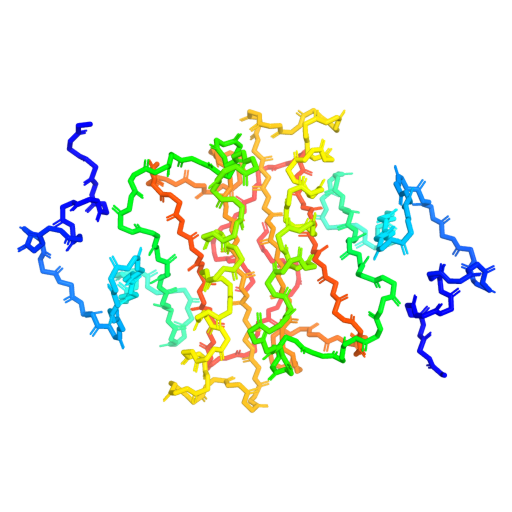OM 1664 N N . HIS B 1 105 ? -7.711 19.871 17.169 1.00 6.09 97 HIS B N 1
ATOM 1665 C CA . HIS B 1 105 ? -6.605 18.915 17.198 1.00 5.28 97 HIS B CA 1
ATOM 1666 C C . HIS B 1 105 ? -5.814 19.244 15.942 1.00 5.39 97 HIS B C 1
ATOM 1667 O O . HIS B 1 105 ? -6.391 19.263 14.851 1.00 6.56 97 HIS B O 1
ATOM 1674 N N . ILE B 1 106 ? -4.519 19.553 16.081 1.00 5.31 98 ILE B N 1
ATOM 1675 C CA A ILE B 1 106 ? -3.787 20.090 14.939 0.59 5.49 98 ILE B CA 1
ATOM 1676 C CA B ILE B 1 106 ? -3.721 20.053 14.956 0.41 5.62 98 ILE B CA 1
ATOM 1677 C C . ILE B 1 106 ? -3.848 19.136 13.751 1.00 5.29 98 ILE B C 1
ATOM 1678 O O . ILE B 1 106 ? -3.833 17.903 13.889 1.00 5.74 98 ILE B O 1
ATOM 1687 N N . HIS B 1 107 ? -3.917 19.729 12.562 1.00 5.30 99 HIS B N 1
ATOM 1688 C CA . HIS B 1 107 ? -4.001 18.964 11.328 1.00 5.34 99 HIS B CA 1
ATOM 1689 C C . HIS B 1 107 ? -3.417 19.795 10.204 1.00 5.27 99 HIS B C 1
ATOM 1690 O O . HIS B 1 107 ? -3.713 20.982 10.069 1.00 6.38 99 HIS B O 1
ATOM 1697 N N . LEU B 1 108 ? -2.590 19.162 9.396 1.00 4.81 100 LEU B N 1
ATOM 1698 C CA . LEU B 1 108 ? -2.070 19.779 8.183 1.00 4.22 100 LEU B CA 1
ATOM 1699 C C . LEU B 1 108 ? -2.941 19.342 7.008 1.00 4.10 100 LEU B C 1
ATOM 1700 O O . LEU B 1 108 ? -3.124 18.137 6.777 1.00 5.17 100 LEU B O 1
ATOM 1705 N N . HIS B 1 109 ? -3.474 20.316 6.264 1.00 4.01 101 HIS B N 1
ATOM 1706 C CA . HIS B 1 109 ? -4.236 20.016 5.058 1.00 4.01 101 HIS B CA 1
ATOM 1707 C C . HIS B 1 109 ? -3.293 19.864 3.878 1.00 3.87 101 HIS B C 1
ATOM 1708 O O . HIS B 1 109 ? -2.394 20.690 3.682 1.00 4.97 101 HIS B O 1
ATOM 1715 N N . LEU B 1 110 ? -3.523 18.827 3.074 1.00 4.22 102 LEU B N 1
ATOM 1716 C CA . LEU B 1 110 ? -2.803 18.602 1.825 1.00 4.26 102 LEU B CA 1
ATOM 1717 C C . LEU B 1 110 ? -3.845 18.596 0.714 1.00 4.64 102 LEU B C 1
ATOM 1718 O O . LEU B 1 110 ? -4.705 17.706 0.674 1.00 4.76 102 LEU B O 1
ATOM 1723 N N . LEU B 1 111 ? -3.793 19.596 -0.163 1.00 4.50 103 LEU B N 1
ATOM 1724 C CA . LEU B 1 111 ? -4.800 19.784 -1.210 1.00 4.36 103 LEU B CA 1
ATOM 1725 C C . LEU B 1 111 ? -4.133 19.734 -2.575 1.00 4.24 103 LEU B C 1
ATOM 1726 O O . LEU B 1 111 ? -3.147 20.442 -2.813 1.00 4.61 103 LEU B O 1
ATOM 1731 N N . GLY B 1 112 ? -4.674 18.923 -3.478 1.00 4.69 104 GLY B N 1
ATOM 1732 C CA . GLY B 1 112 ? -4.146 18.896 -4.827 1.00 5.63 104 GLY B CA 1
ATOM 1733 C C . GLY B 1 112 ? -5.138 18.334 -5.813 1.00 4.67 104 GLY B C 1
ATOM 1734 O O . GLY B 1 112 ? -6.315 18.123 -5.499 1.00 5.76 104 GLY B O 1
ATOM 1735 N N . GLY B 1 113 ? -4.651 18.111 -7.036 1.00 5.61 105 GLY B N 1
ATOM 1736 C CA . GLY B 1 113 ? -5.464 17.561 -8.097 1.00 5.92 105 GLY B CA 1
ATOM 1737 C C . GLY B 1 113 ? -6.118 18.598 -8.967 1.00 6.76 105 GLY B C 1
ATOM 1738 O O . GLY B 1 113 ? -6.854 18.235 -9.885 1.00 7.76 105 GLY B O 1
ATOM 1739 N N . ARG B 1 114 ? -5.901 19.873 -8.679 1.00 6.83 106 ARG B N 1
ATOM 1740 C CA . ARG B 1 114 ? -6.294 20.973 -9.539 1.00 6.90 106 ARG B CA 1
ATOM 1741 C C . ARG B 1 114 ? -5.317 22.109 -9.287 1.00 7.03 106 ARG B C 1
ATOM 1742 O O . ARG B 1 114 ? -4.528 22.080 -8.338 1.00 6.76 106 ARG B O 1
ATOM 1750 N N . GLN B 1 115 ? -5.386 23.128 -10.131 1.00 7.18 107 GLN B N 1
ATOM 1751 C CA . GLN B 1 115 ? -4.646 24.356 -9.868 1.00 7.31 107 GLN B CA 1
ATOM 1752 C C . GLN B 1 115 ? -5.185 25.012 -8.595 1.00 6.66 107 GLN B C 1
ATOM 1753 O O . GLN B 1 115 ? -6.391 25.270 -8.471 1.00 7.66 107 GLN B O 1
ATOM 1759 N N . MET B 1 116 ? -4.298 25.269 -7.641 1.00 6.56 108 MET B N 1
ATOM 1760 C CA . MET B 1 116 ? -4.651 26.032 -6.450 1.00 6.79 108 MET B CA 1
ATOM 1761 C C . MET B 1 116 ? -4.457 27.510 -6.769 1.00 6.59 108 MET B C 1
ATOM 1762 O 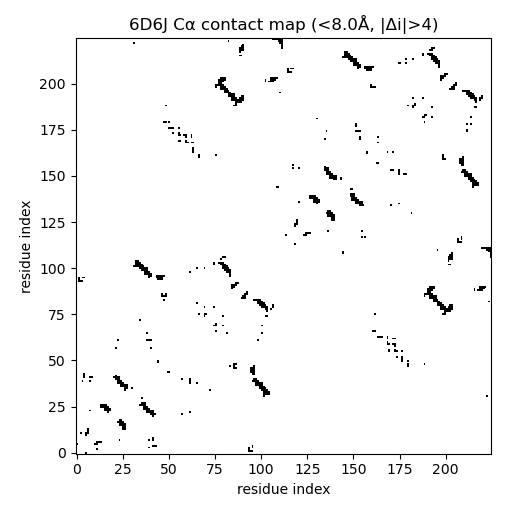O . MET B 1 116 ? -3.508 27.883 -7.463 1.00 8.18 108 MET B O 1
ATOM 1767 N N . THR B 1 117 ? -5.362 28.351 -6.272 1.00 6.22 109 THR B N 1
ATOM 1768 C CA . THR B 1 117 ? -5.432 29.748 -6.693 1.00 6.65 109 THR B CA 1
ATOM 1769 C C . THR B 1 117 ? -5.089 30.679 -5.534 1.00 6.40 109 THR B C 1
ATOM 1770 O O . THR B 1 117 ? -4.893 30.259 -4.384 1.00 7.03 109 THR B O 1
ATOM 1774 N N . TRP B 1 118 ? -4.995 31.966 -5.849 1.00 7.01 110 TRP B N 1
ATOM 1775 C CA . TRP B 1 118 ? -4.501 32.949 -4.898 1.00 7.40 110 TRP B CA 1
ATOM 1776 C C . TRP B 1 118 ? -5.519 34.081 -4.829 1.00 8.59 110 TRP B C 1
ATOM 1777 O O . TRP B 1 118 ? -5.987 34.547 -5.877 1.00 9.67 110 TRP B O 1
ATOM 1788 N N . PRO B 1 119 ? -5.902 34.546 -3.629 1.00 8.30 111 PRO B N 1
ATOM 1789 C CA . PRO B 1 119 ? -5.358 34.198 -2.310 1.00 7.93 111 PRO B CA 1
ATOM 1790 C C . PRO B 1 119 ? -5.825 32.823 -1.824 1.00 6.99 111 PRO B C 1
ATOM 1791 O O . PRO B 1 119 ? -6.800 32.265 -2.350 1.00 7.36 111 PRO B O 1
ATOM 1795 N N . PRO B 1 120 ? -5.164 32.294 -0.800 1.00 6.61 112 PRO B N 1
ATOM 1796 C CA . PRO B 1 120 ? -5.529 30.959 -0.273 1.00 6.42 112 PRO B CA 1
ATOM 1797 C C . PRO B 1 120 ? -6.623 31.089 0.781 1.00 6.61 112 PRO B C 1
ATOM 1798 O O . PRO B 1 120 ? -6.435 30.802 1.974 1.00 7.26 112 PRO B O 1
ATOM 1802 N N . GLY B 1 121 ? -7.797 31.535 0.336 1.00 6.74 113 GLY B N 1
ATOM 1803 C CA . GLY B 1 121 ? -8.864 31.909 1.250 1.00 7.51 113 GLY B CA 1
ATOM 1804 C C . GLY B 1 121 ? -8.602 33.239 1.921 1.00 8.98 113 GLY B C 1
ATOM 1805 O O . GLY B 1 121 ? -9.196 33.562 2.954 1.00 9.55 113 GLY B O 1
#

B-factor: mean 12.24, std 9.19, range [3.75, 57.75]

Organism: Legionella pneumophila subsp. pneumophila (strain Philadelphia 1 / ATCC 33152 / DSM 7513) (NCBI:txid272624)

CATH classification: 3.30.428.10

Solvent-accessible surface area: 9987 Å² total; per-residue (Å²): 146,23,78,12,36,81,17,5,121,62,134,53,126,40,84,72,49,44,97,49,90,75,0,4,0,10,82,24,173,62,80,52,8,101,12,4,0,12,0,0,0,42,124,90,17,31,14,1,31,78,5,81,80,139,11,20,149,22,1,9,43,0,1,14,49,0,22,89,14,0,130,91,60,50,10,22,139,144,2,0,0,1,0,7,11,0,21,76,8,0,27,7,154,42,93,0,3,18,2,11,0,0,0,43,79,100,3,71,92,64,0,12,148,82,21,76,10,22,70,20,27,116,69,114,54,129,42,72,71,47,43,101,56,185,86,7,5,0,4,147,25,145,173,76,49,10,96,40,5,4,8,0,0,0,65,111,88,9,33,10,2,34,74,0,82,106,129,17,15,114,32,3,0,49,1,0,4,55,0,16,67,7,0,80,82,76,62,11,9,155,155,1,0,1,2,0,7,9,0,17,80,12,0,32,8,87,36,91,0,5,15,3,9,0,0,0,50,82,99,2,75,101,60,0,11